Protein AF-A0A7X9J9B2-F1 (afdb_monomer_lite)

Foldseek 3Di:
DQPLVCLVVQPLLVVLLVVLLVQVLVLLLPDPDAAQAKEWEWEADPNDLLQIKIWIFGFHLVVLCVVAPAPDPPPPDHDPDSLCSRVVCVLQPTDTSAMARAQDFQPHHPDGGDGRPVSVVSSNVSCVSVVLDDDVVCCVPPVPVNVVSSVVSVVSVLSSVLVSLLVCQVSSCVNNVDGHQYFYAYPPSDDDPLRVVSSVSNDDPVRCPSVQVVCCVPVVDHSVVNPPDAQPPSPRDGPDDDPPDDD

Structure (mmCIF, N/CA/C/O backbone):
data_AF-A0A7X9J9B2-F1
#
_entry.id   AF-A0A7X9J9B2-F1
#
loop_
_atom_site.group_PDB
_atom_site.id
_atom_site.type_symbol
_atom_site.label_atom_id
_atom_site.label_alt_id
_atom_site.label_comp_id
_atom_site.label_asym_id
_atom_site.label_entity_id
_atom_site.label_seq_id
_atom_site.pdbx_PDB_ins_code
_atom_site.Cartn_x
_atom_site.Cartn_y
_atom_site.Cartn_z
_atom_site.occupancy
_atom_site.B_iso_or_equiv
_atom_site.auth_seq_id
_atom_site.auth_comp_id
_atom_site.auth_asym_id
_atom_site.auth_atom_id
_atom_site.pdbx_PDB_model_num
ATOM 1 N N . MET A 1 1 ? 3.642 -14.069 21.733 1.00 36.69 1 MET A N 1
ATOM 2 C CA . MET A 1 1 ? 2.620 -14.459 20.733 1.00 36.69 1 MET A CA 1
ATOM 3 C C . MET A 1 1 ? 3.001 -13.749 19.454 1.00 36.69 1 MET A C 1
ATOM 5 O O . MET A 1 1 ? 3.224 -12.556 19.551 1.00 36.69 1 MET A O 1
ATOM 9 N N . ASN A 1 2 ? 3.138 -14.448 18.324 1.00 35.53 2 ASN A N 1
ATOM 10 C CA . ASN A 1 2 ? 3.495 -13.811 17.050 1.00 35.53 2 ASN A CA 1
ATOM 11 C C . ASN A 1 2 ? 2.341 -12.901 16.585 1.00 35.53 2 ASN A C 1
ATOM 13 O O . ASN A 1 2 ? 1.291 -13.447 16.225 1.00 35.53 2 ASN A O 1
ATOM 17 N N . PRO A 1 3 ? 2.495 -11.563 16.597 1.00 48.75 3 PRO A N 1
ATOM 18 C CA . PRO A 1 3 ? 1.392 -10.625 16.366 1.00 48.75 3 PRO A CA 1
ATOM 19 C C . PRO A 1 3 ? 0.827 -10.703 14.935 1.00 48.75 3 PRO A C 1
ATOM 21 O O . PRO A 1 3 ? -0.372 -10.528 14.730 1.00 48.75 3 PRO A O 1
ATOM 24 N N . VAL A 1 4 ? 1.649 -11.093 13.957 1.00 47.75 4 VAL A N 1
ATOM 25 C CA . VAL A 1 4 ? 1.266 -11.161 12.533 1.00 47.75 4 VAL A CA 1
ATOM 26 C C . VAL A 1 4 ? 0.239 -12.265 12.241 1.00 47.75 4 VAL A C 1
ATOM 28 O O . VAL A 1 4 ? -0.605 -12.128 11.356 1.00 47.75 4 VAL A O 1
ATOM 31 N N . THR A 1 5 ? 0.265 -13.367 12.997 1.00 51.38 5 THR A N 1
ATOM 32 C CA . THR A 1 5 ? -0.632 -14.517 12.762 1.00 51.38 5 THR A CA 1
ATOM 33 C C . THR A 1 5 ? -2.082 -14.261 13.178 1.00 51.38 5 THR A C 1
ATOM 35 O O . THR A 1 5 ? -2.954 -15.039 12.796 1.00 51.38 5 THR A O 1
ATOM 38 N N . ASP A 1 6 ? -2.356 -13.190 13.930 1.00 75.00 6 ASP A N 1
ATOM 39 C CA . ASP A 1 6 ? -3.703 -12.880 14.426 1.00 75.00 6 ASP A CA 1
ATOM 40 C C . ASP A 1 6 ? -4.398 -11.756 13.641 1.00 75.00 6 ASP A C 1
ATOM 42 O O . ASP A 1 6 ? -5.621 -11.721 13.558 1.00 75.00 6 ASP A O 1
ATOM 46 N N . LEU A 1 7 ? -3.655 -10.873 12.961 1.00 84.06 7 LEU A N 1
ATOM 47 C CA . LEU A 1 7 ? -4.259 -9.733 12.260 1.00 84.06 7 LEU A CA 1
ATOM 48 C C . LEU A 1 7 ? -5.303 -10.170 11.214 1.00 84.06 7 LEU A C 1
ATOM 50 O O . LEU A 1 7 ? -6.388 -9.591 11.129 1.00 84.06 7 LEU A O 1
ATOM 54 N N . PHE A 1 8 ? -5.008 -11.230 10.455 1.00 87.69 8 PHE A N 1
ATOM 55 C CA . PHE A 1 8 ? -5.903 -11.793 9.436 1.00 87.69 8 PHE A CA 1
ATOM 56 C C . PHE A 1 8 ? -6.917 -12.813 9.980 1.00 87.69 8 PHE A C 1
ATOM 58 O O . PHE A 1 8 ? -7.696 -13.356 9.199 1.00 87.69 8 PHE A O 1
ATOM 65 N N . SER A 1 9 ? -6.958 -13.059 11.295 1.00 90.81 9 SER A N 1
ATOM 66 C CA . SER A 1 9 ? -8.063 -13.790 11.933 1.00 90.81 9 SER A CA 1
ATOM 67 C C . SER A 1 9 ? -9.310 -12.901 12.084 1.00 90.81 9 SER A C 1
ATOM 69 O O . SER A 1 9 ? -10.440 -13.394 12.144 1.00 90.81 9 SER A O 1
ATOM 71 N N . ILE A 1 10 ? -9.113 -11.576 12.083 1.00 94.19 10 ILE A N 1
ATOM 72 C CA . ILE A 1 10 ? -10.153 -10.566 12.271 1.00 94.19 10 ILE A CA 1
ATOM 73 C C . ILE A 1 10 ? -10.902 -10.337 10.944 1.00 94.19 10 ILE A C 1
ATOM 75 O O . ILE A 1 10 ? -10.305 -9.881 9.963 1.00 94.19 10 ILE A O 1
ATOM 79 N N . PRO A 1 11 ? -12.234 -10.555 10.886 1.00 97.06 11 PRO A N 1
ATOM 80 C CA . PRO A 1 11 ? -13.005 -10.387 9.650 1.00 97.06 11 PRO A CA 1
ATOM 81 C C . PRO A 1 11 ? -12.908 -8.987 9.030 1.00 97.06 11 PRO A C 1
ATOM 83 O O . PRO A 1 11 ? -12.893 -8.857 7.808 1.00 97.06 11 PRO A O 1
ATOM 86 N N . ALA A 1 12 ? -12.815 -7.941 9.860 1.00 97.19 12 ALA A N 1
ATOM 87 C CA . ALA A 1 12 ? -12.676 -6.563 9.390 1.00 97.19 12 ALA A CA 1
ATOM 88 C C . ALA A 1 12 ? -11.345 -6.324 8.653 1.00 97.19 12 ALA A C 1
ATOM 90 O O . ALA A 1 12 ? -11.332 -5.607 7.655 1.00 97.19 12 ALA A O 1
ATOM 91 N N . THR A 1 13 ? -10.257 -6.973 9.085 1.00 97.06 13 THR A N 1
ATOM 92 C CA . THR A 1 13 ? -8.962 -6.940 8.387 1.00 97.06 13 THR A CA 1
ATOM 93 C C . THR A 1 13 ? -9.084 -7.551 6.998 1.00 97.06 13 THR A C 1
ATOM 95 O O . THR A 1 13 ? -8.674 -6.937 6.017 1.00 97.06 13 THR A O 1
ATOM 98 N N . ILE A 1 14 ? -9.686 -8.741 6.890 1.00 97.06 14 ILE A N 1
ATOM 99 C CA . ILE A 1 14 ? -9.870 -9.427 5.602 1.00 97.06 14 ILE A CA 1
ATOM 100 C C . ILE A 1 14 ? -10.705 -8.562 4.649 1.00 97.06 14 ILE A C 1
ATOM 102 O O . ILE A 1 14 ? -10.383 -8.442 3.466 1.00 97.06 14 ILE A O 1
ATOM 106 N N . GLU A 1 15 ? -11.779 -7.958 5.157 1.00 98.19 15 GLU A N 1
ATOM 107 C CA . GLU A 1 15 ? -12.676 -7.115 4.370 1.00 98.19 15 GLU A CA 1
ATOM 108 C C . GLU A 1 15 ? -11.962 -5.871 3.823 1.00 98.19 15 GLU A C 1
ATOM 110 O O . GLU A 1 15 ? -12.051 -5.597 2.623 1.00 98.19 15 GLU A O 1
ATOM 115 N N . LEU A 1 16 ? -11.204 -5.164 4.668 1.00 98.19 16 LEU A N 1
ATOM 116 C CA . LEU A 1 16 ? -10.422 -4.000 4.256 1.00 98.19 16 LEU A CA 1
ATOM 117 C C . LEU A 1 16 ? -9.299 -4.388 3.279 1.00 98.19 16 LEU A C 1
ATOM 119 O O . LEU A 1 16 ? -9.188 -3.771 2.221 1.00 98.19 16 LEU A O 1
ATOM 123 N N . ALA A 1 17 ? -8.547 -5.460 3.553 1.00 97.88 17 ALA A N 1
ATOM 124 C CA . ALA A 1 17 ? -7.490 -5.958 2.665 1.00 97.88 17 ALA A CA 1
ATOM 125 C C . ALA A 1 17 ? -8.022 -6.300 1.266 1.00 97.88 17 ALA A C 1
ATOM 127 O O . ALA A 1 17 ? -7.404 -5.985 0.251 1.00 97.88 17 ALA A O 1
ATOM 128 N N . ASN A 1 18 ? -9.180 -6.964 1.199 1.00 98.19 18 ASN A N 1
ATOM 129 C CA . ASN A 1 18 ? -9.808 -7.327 -0.068 1.00 98.19 18 ASN A CA 1
ATOM 130 C C . ASN A 1 18 ? -10.305 -6.105 -0.833 1.00 98.19 18 ASN A C 1
ATOM 132 O O . ASN A 1 18 ? -10.223 -6.089 -2.060 1.00 98.19 18 ASN A O 1
ATOM 136 N N . TYR A 1 19 ? -10.799 -5.093 -0.121 1.00 98.00 19 TYR A N 1
ATOM 137 C CA . TYR A 1 19 ? -11.197 -3.837 -0.735 1.00 98.00 19 TYR A CA 1
ATOM 138 C C . TYR A 1 19 ? -10.001 -3.091 -1.335 1.00 98.00 19 TYR A C 1
ATOM 140 O O . TYR A 1 19 ? -10.043 -2.751 -2.517 1.00 98.00 19 TYR A O 1
ATOM 148 N N . MET A 1 20 ? -8.922 -2.923 -0.561 1.00 97.44 20 MET A N 1
ATOM 149 C CA . MET A 1 20 ? -7.667 -2.317 -1.025 1.00 97.44 20 MET A CA 1
ATOM 150 C C . MET A 1 20 ? -7.122 -3.057 -2.250 1.00 97.44 20 MET A C 1
ATOM 152 O O . MET A 1 20 ? -6.872 -2.446 -3.285 1.00 97.44 20 MET A O 1
ATOM 156 N N . PHE A 1 21 ? -7.010 -4.387 -2.162 1.00 98.19 21 PHE A N 1
ATOM 157 C CA . PHE A 1 21 ? -6.534 -5.220 -3.263 1.00 98.19 21 PHE A CA 1
ATOM 158 C C . PHE A 1 21 ? -7.369 -5.033 -4.533 1.00 98.19 21 PHE A C 1
ATOM 160 O O . PHE A 1 21 ? -6.803 -4.820 -5.599 1.00 98.19 21 PHE A O 1
ATOM 167 N N . ALA A 1 22 ? -8.701 -5.091 -4.434 1.00 97.25 22 ALA A N 1
ATOM 168 C CA . ALA A 1 22 ? -9.572 -4.966 -5.600 1.00 97.25 22 ALA A CA 1
ATOM 169 C C . ALA A 1 22 ? -9.441 -3.591 -6.274 1.00 97.25 22 ALA A C 1
ATOM 171 O O . ALA A 1 22 ? -9.329 -3.521 -7.497 1.00 97.25 22 ALA A O 1
ATOM 172 N N . ALA A 1 23 ? -9.414 -2.516 -5.483 1.00 95.06 23 ALA A N 1
ATOM 173 C CA . ALA A 1 23 ? -9.259 -1.157 -5.992 1.00 95.06 23 ALA A CA 1
ATOM 174 C C . ALA A 1 23 ? -7.895 -0.949 -6.671 1.00 95.06 23 ALA A C 1
ATOM 176 O O . ALA A 1 23 ? -7.821 -0.409 -7.773 1.00 95.06 23 ALA A O 1
ATOM 177 N N . PHE A 1 24 ? -6.815 -1.433 -6.057 1.00 96.25 24 PHE A N 1
ATOM 178 C CA . PHE A 1 24 ? -5.466 -1.322 -6.611 1.00 96.25 24 PHE A CA 1
ATOM 179 C C . PHE A 1 24 ? -5.245 -2.198 -7.841 1.00 96.25 24 PHE A C 1
ATOM 181 O O . PHE A 1 24 ? -4.682 -1.724 -8.824 1.00 96.25 24 PHE A O 1
ATOM 188 N N . ALA A 1 25 ? -5.741 -3.436 -7.840 1.00 96.88 25 ALA A N 1
ATOM 189 C CA . ALA A 1 25 ? -5.707 -4.297 -9.018 1.00 96.88 25 ALA A CA 1
ATOM 190 C C . ALA A 1 25 ? -6.467 -3.657 -10.189 1.00 96.88 25 ALA A C 1
ATOM 192 O O . ALA A 1 25 ? -5.961 -3.606 -11.310 1.00 96.88 25 ALA A O 1
ATOM 193 N N . GLN A 1 26 ? -7.649 -3.088 -9.923 1.00 95.00 26 GLN A N 1
ATOM 194 C CA . GLN A 1 26 ? -8.396 -2.340 -10.928 1.00 95.00 26 GLN A CA 1
ATOM 195 C C . GLN A 1 26 ? -7.587 -1.148 -11.450 1.00 95.00 26 GLN A C 1
ATOM 197 O O . GLN A 1 26 ? -7.518 -0.961 -12.662 1.00 95.00 26 GLN A O 1
ATOM 202 N N . ALA A 1 27 ? -6.959 -0.362 -10.576 1.00 93.19 27 ALA A N 1
ATOM 203 C CA . ALA A 1 27 ? -6.145 0.779 -10.985 1.00 93.19 27 ALA A CA 1
ATOM 204 C C . ALA A 1 27 ? -4.960 0.361 -11.875 1.00 93.19 27 ALA A C 1
ATOM 206 O O . ALA A 1 27 ? -4.722 0.990 -12.905 1.00 93.19 27 ALA A O 1
ATOM 207 N N . ILE A 1 28 ? -4.278 -0.740 -11.536 1.00 94.81 28 ILE A N 1
ATOM 208 C CA . ILE A 1 28 ? -3.179 -1.307 -12.334 1.00 94.81 28 ILE A CA 1
ATOM 209 C C . ILE A 1 28 ? -3.656 -1.683 -13.740 1.00 94.81 28 ILE A C 1
ATOM 211 O O . ILE A 1 28 ? -3.006 -1.310 -14.714 1.00 94.81 28 ILE A O 1
ATOM 215 N N . HIS A 1 29 ? -4.816 -2.332 -13.873 1.00 94.75 29 HIS A N 1
ATOM 216 C CA . HIS A 1 29 ? -5.352 -2.715 -15.184 1.00 94.75 29 HIS A CA 1
ATOM 217 C C . HIS A 1 29 ? -5.650 -1.532 -16.119 1.00 94.75 29 HIS A C 1
ATOM 219 O O . HIS A 1 29 ? -5.708 -1.711 -17.335 1.00 94.75 29 HIS A O 1
ATOM 225 N N . HIS A 1 30 ? -5.820 -0.323 -15.579 1.00 91.19 30 HIS A N 1
ATOM 226 C CA . HIS A 1 30 ? -6.059 0.888 -16.368 1.00 91.19 30 HIS A CA 1
ATOM 227 C C . HIS A 1 30 ? -4.775 1.649 -16.728 1.00 91.19 30 HIS A C 1
ATOM 229 O O . HIS A 1 30 ? -4.868 2.724 -17.317 1.00 91.19 30 HIS A O 1
ATOM 235 N N . LEU A 1 31 ? -3.587 1.128 -16.401 1.00 89.69 31 LEU A N 1
ATOM 236 C CA . LEU A 1 31 ? -2.310 1.769 -16.718 1.00 89.69 31 LEU A CA 1
ATOM 237 C C . LEU A 1 31 ? -1.780 1.401 -18.114 1.00 89.69 31 LEU A C 1
ATOM 239 O O . LEU A 1 31 ? -1.530 0.222 -18.383 1.00 89.69 31 LEU A O 1
ATOM 243 N N . PRO A 1 32 ? -1.512 2.413 -18.963 1.00 83.56 32 PRO A N 1
ATOM 244 C CA . PRO A 1 32 ? -0.582 2.296 -20.087 1.00 83.56 32 PRO A CA 1
ATOM 245 C C . PRO A 1 32 ? 0.591 3.305 -20.001 1.00 83.56 32 PRO A C 1
ATOM 247 O O . PRO A 1 32 ? 0.344 4.475 -19.692 1.00 83.56 32 PRO A O 1
ATOM 250 N N . PRO A 1 33 ? 1.837 2.967 -20.414 1.00 88.19 33 PRO A N 1
ATOM 251 C CA . PRO A 1 33 ? 2.491 1.649 -20.529 1.00 88.19 33 PRO A CA 1
ATOM 252 C C . PRO A 1 33 ? 2.945 1.113 -19.148 1.00 88.19 33 PRO A C 1
ATOM 254 O O . PRO A 1 33 ? 2.464 1.589 -18.126 1.00 88.19 33 PRO A O 1
ATOM 257 N N . ALA A 1 34 ? 3.851 0.126 -19.097 1.00 89.00 34 ALA A N 1
ATOM 258 C CA . ALA A 1 34 ? 4.421 -0.353 -17.834 1.00 89.00 34 ALA A CA 1
ATOM 259 C C . ALA A 1 34 ? 5.262 0.740 -17.134 1.00 89.00 34 ALA A C 1
ATOM 261 O O . ALA A 1 34 ? 6.139 1.323 -17.782 1.00 89.00 34 ALA A O 1
ATOM 262 N N . PRO A 1 35 ? 5.019 1.028 -15.841 1.00 91.50 35 PRO A N 1
ATOM 263 C CA . PRO A 1 35 ? 5.929 1.830 -15.028 1.00 91.50 35 PRO A CA 1
ATOM 264 C C . PRO A 1 35 ? 7.200 1.035 -14.681 1.00 91.50 35 PRO A C 1
ATOM 266 O O . PRO A 1 35 ? 7.229 -0.182 -14.843 1.00 91.50 35 PRO A O 1
ATOM 269 N N . TYR A 1 36 ? 8.243 1.700 -14.175 1.00 90.12 36 TYR A N 1
ATOM 270 C CA . TYR A 1 36 ? 9.429 1.000 -13.642 1.00 90.12 36 TYR A CA 1
ATOM 271 C C . TYR A 1 36 ? 9.264 0.602 -12.170 1.00 90.12 36 TYR A C 1
ATOM 273 O O . TYR A 1 36 ? 9.976 -0.275 -11.689 1.00 90.12 36 TYR A O 1
ATOM 281 N N . ALA A 1 37 ? 8.340 1.245 -11.453 1.00 91.81 37 ALA A N 1
ATOM 282 C CA . ALA A 1 37 ? 8.015 0.946 -10.065 1.00 91.81 37 ALA A CA 1
ATOM 283 C C . ALA A 1 37 ? 6.578 1.366 -9.739 1.00 91.81 37 ALA A C 1
ATOM 285 O O . ALA A 1 37 ? 6.057 2.352 -10.274 1.00 91.81 37 ALA A O 1
ATOM 286 N N . LEU A 1 38 ? 5.966 0.636 -8.815 1.00 93.88 38 LEU A N 1
ATOM 287 C CA . LEU A 1 38 ? 4.781 1.067 -8.083 1.00 93.88 38 LEU A CA 1
ATOM 288 C C . LEU A 1 38 ? 5.200 1.535 -6.688 1.00 93.88 38 LEU A C 1
ATOM 290 O O . LEU A 1 38 ? 6.264 1.159 -6.198 1.00 93.88 38 LEU A O 1
ATOM 294 N N . ALA A 1 39 ? 4.368 2.342 -6.041 1.00 91.94 39 ALA A N 1
ATOM 295 C CA . ALA A 1 39 ? 4.631 2.774 -4.676 1.00 91.94 39 ALA A CA 1
ATOM 296 C C . ALA A 1 39 ? 3.356 2.939 -3.859 1.00 91.94 39 ALA A C 1
ATOM 298 O O . ALA A 1 39 ? 2.347 3.426 -4.370 1.00 91.94 39 ALA A O 1
ATOM 299 N N . PHE A 1 40 ? 3.425 2.548 -2.593 1.00 93.19 40 PHE A N 1
ATOM 300 C CA . PHE A 1 40 ? 2.441 2.869 -1.575 1.00 93.19 40 PHE A CA 1
ATOM 301 C C . PHE A 1 40 ? 2.923 4.062 -0.756 1.00 93.19 40 PHE A C 1
ATOM 303 O O . PHE A 1 40 ? 4.031 4.042 -0.237 1.00 93.19 40 PHE A O 1
ATOM 310 N N . ASP A 1 41 ? 2.077 5.072 -0.616 1.00 90.06 41 ASP A N 1
ATOM 311 C CA . ASP A 1 41 ? 2.213 6.111 0.409 1.00 90.06 41 ASP A CA 1
ATOM 312 C C . ASP A 1 41 ? 1.208 5.824 1.499 1.00 90.06 41 ASP A C 1
ATOM 314 O O . ASP A 1 41 ? -0.002 5.759 1.243 1.00 90.06 41 ASP A O 1
ATOM 318 N N . ILE A 1 42 ? 1.742 5.599 2.686 1.00 91.06 42 ILE A N 1
ATOM 319 C CA . ILE A 1 42 ? 0.993 5.355 3.896 1.00 91.06 42 ILE A CA 1
ATOM 320 C C . ILE A 1 42 ? 1.012 6.653 4.685 1.00 91.06 42 ILE A C 1
ATOM 322 O O . ILE A 1 42 ? 2.036 7.094 5.206 1.00 91.06 42 ILE A O 1
ATOM 326 N N . SER A 1 43 ? -0.160 7.263 4.781 1.00 89.94 43 SER A N 1
ATOM 327 C CA . SER A 1 43 ? -0.357 8.494 5.522 1.00 89.94 43 SER A CA 1
ATOM 328 C C . SER A 1 43 ? -1.533 8.337 6.472 1.00 89.94 43 SER A C 1
ATOM 330 O O . SER A 1 43 ? -2.124 7.268 6.633 1.00 89.94 43 SER A O 1
ATOM 332 N N . ASN A 1 44 ? -1.897 9.426 7.119 1.00 89.75 44 ASN A N 1
ATOM 333 C CA . ASN A 1 44 ? -3.110 9.515 7.902 1.00 89.75 44 ASN A CA 1
ATOM 334 C C . ASN A 1 44 ? -3.827 10.817 7.540 1.00 89.75 44 ASN A C 1
ATOM 336 O O . ASN A 1 44 ? -3.269 11.710 6.904 1.00 89.75 44 ASN A O 1
ATOM 340 N N . GLU A 1 45 ? -5.114 10.856 7.829 1.00 88.50 45 GLU A N 1
ATOM 341 C CA . GLU A 1 45 ? -5.980 11.971 7.480 1.00 88.50 45 GLU A CA 1
ATOM 342 C C . GLU A 1 45 ? -6.076 12.942 8.654 1.00 88.50 45 GLU A C 1
ATOM 344 O O . GLU A 1 45 ? -6.397 12.512 9.754 1.00 88.50 45 GLU A O 1
ATOM 349 N N . GLU A 1 46 ? -5.835 14.237 8.424 1.00 86.44 46 GLU A N 1
ATOM 350 C CA . GLU A 1 46 ? -5.890 15.279 9.472 1.00 86.44 46 GLU A CA 1
ATOM 351 C C . GLU A 1 46 ? -4.966 15.002 10.677 1.00 86.44 46 GLU A C 1
ATOM 353 O O . GLU A 1 46 ? -5.322 15.324 11.812 1.00 86.44 46 GLU A O 1
ATOM 358 N N . ASP A 1 47 ? -3.802 14.380 10.454 1.00 85.38 47 ASP A N 1
ATOM 359 C CA . ASP A 1 47 ? -2.888 13.952 11.526 1.00 85.38 47 ASP A CA 1
ATOM 360 C C . ASP A 1 47 ? -3.552 12.993 12.547 1.00 85.38 47 ASP A C 1
ATOM 362 O O . ASP A 1 47 ? -3.145 12.892 13.712 1.00 85.38 47 ASP A O 1
ATOM 366 N N . ASP A 1 48 ? -4.615 12.291 12.125 1.00 90.62 48 ASP A N 1
ATOM 367 C CA . ASP A 1 48 ? -5.393 11.350 12.930 1.00 90.62 48 ASP A CA 1
ATOM 368 C C . ASP A 1 48 ? -5.018 9.903 12.595 1.00 90.62 48 ASP A C 1
ATOM 370 O O . ASP A 1 48 ? -5.475 9.317 11.610 1.00 90.62 48 ASP A O 1
ATOM 374 N N . LEU A 1 49 ? -4.230 9.281 13.470 1.00 91.06 49 LEU A N 1
ATOM 375 C CA . LEU A 1 49 ? -3.754 7.907 13.305 1.00 91.06 49 LEU A CA 1
ATOM 376 C C . LEU A 1 49 ? -4.869 6.854 13.378 1.00 91.06 49 LEU A C 1
ATOM 378 O O . LEU A 1 49 ? -4.670 5.734 12.918 1.00 91.06 49 LEU A O 1
ATOM 382 N N . ARG A 1 50 ? -6.085 7.205 13.827 1.00 93.62 50 ARG A N 1
ATOM 383 C CA . ARG A 1 50 ? -7.285 6.350 13.686 1.00 93.62 50 ARG A CA 1
ATOM 384 C C . ARG A 1 50 ? -7.802 6.305 12.247 1.00 93.62 50 ARG A C 1
ATOM 386 O O . ARG A 1 50 ? -8.697 5.516 11.924 1.00 93.62 50 ARG A O 1
ATOM 393 N N . ARG A 1 51 ? -7.286 7.176 11.382 1.00 94.38 51 ARG A N 1
ATOM 394 C CA . ARG A 1 51 ? -7.693 7.352 9.990 1.00 94.38 51 ARG A CA 1
ATOM 395 C C . ARG A 1 51 ? -6.509 7.148 9.039 1.00 94.38 51 ARG A C 1
ATOM 397 O O . ARG A 1 51 ? -6.227 8.035 8.234 1.00 94.38 51 ARG A O 1
ATOM 404 N N . PRO A 1 52 ? -5.840 5.979 9.060 1.00 94.25 52 PRO A N 1
ATOM 405 C CA . PRO A 1 52 ? -4.787 5.714 8.092 1.00 94.25 52 PRO A CA 1
ATOM 406 C C . PRO A 1 52 ? -5.328 5.727 6.655 1.00 94.25 52 PRO A C 1
ATOM 408 O O . PRO A 1 52 ? -6.480 5.376 6.387 1.00 94.25 52 PRO A O 1
ATOM 411 N N . VAL A 1 53 ? -4.507 6.159 5.715 1.00 93.00 53 VAL A N 1
ATOM 412 C CA . VAL A 1 53 ? -4.812 6.256 4.288 1.00 93.00 53 VAL A CA 1
ATOM 413 C C . VAL A 1 53 ? -3.674 5.582 3.545 1.00 93.00 53 VAL A C 1
ATOM 415 O O . VAL A 1 53 ? -2.517 5.704 3.934 1.00 93.00 53 VAL A O 1
ATOM 418 N N . VAL A 1 54 ? -4.002 4.870 2.469 1.00 93.31 54 VAL A N 1
ATOM 419 C CA . VAL A 1 54 ? -2.984 4.376 1.542 1.00 93.31 54 VAL A CA 1
ATOM 420 C C . VAL A 1 54 ? -3.286 4.850 0.131 1.00 93.31 54 VAL A C 1
ATOM 422 O O . VAL A 1 54 ? -4.422 4.752 -0.349 1.00 93.31 54 VAL A O 1
ATOM 425 N N . ARG A 1 55 ? -2.259 5.359 -0.540 1.00 91.94 55 ARG A N 1
ATOM 426 C CA . ARG A 1 55 ? -2.298 5.753 -1.947 1.00 91.94 55 ARG A CA 1
ATOM 427 C C . ARG A 1 55 ? -1.386 4.835 -2.741 1.00 91.94 55 ARG A C 1
ATOM 429 O O . ARG A 1 55 ? -0.261 4.584 -2.330 1.00 91.94 55 ARG A O 1
ATOM 436 N N . LEU A 1 56 ? -1.863 4.354 -3.885 1.00 92.44 56 LEU A N 1
ATOM 437 C CA . LEU A 1 56 ? -1.037 3.649 -4.859 1.00 92.44 56 LEU A CA 1
ATOM 438 C C . LEU A 1 56 ? -0.619 4.614 -5.969 1.00 92.44 56 LEU A C 1
ATOM 440 O O . LEU A 1 56 ? -1.452 5.313 -6.553 1.00 92.44 56 LEU A O 1
ATOM 444 N N . PHE A 1 57 ? 0.659 4.567 -6.316 1.00 89.81 57 PHE A N 1
ATOM 445 C CA . PHE A 1 57 ? 1.291 5.357 -7.359 1.00 89.81 57 PHE A CA 1
ATOM 446 C C . PHE A 1 57 ? 1.978 4.480 -8.405 1.00 89.81 57 PHE A C 1
ATOM 448 O O . PHE A 1 57 ? 2.392 3.356 -8.114 1.00 89.81 57 PHE A O 1
ATOM 455 N N . ALA A 1 58 ? 2.142 5.021 -9.614 1.00 90.19 58 ALA A N 1
ATOM 456 C CA . ALA A 1 58 ? 3.026 4.467 -10.640 1.00 90.19 58 ALA A CA 1
ATOM 457 C C . ALA A 1 58 ? 4.076 5.490 -11.063 1.00 90.19 58 ALA A C 1
ATOM 459 O O . ALA A 1 58 ? 3.758 6.659 -11.299 1.00 90.19 58 ALA A O 1
ATOM 460 N N . ASN A 1 59 ? 5.301 5.003 -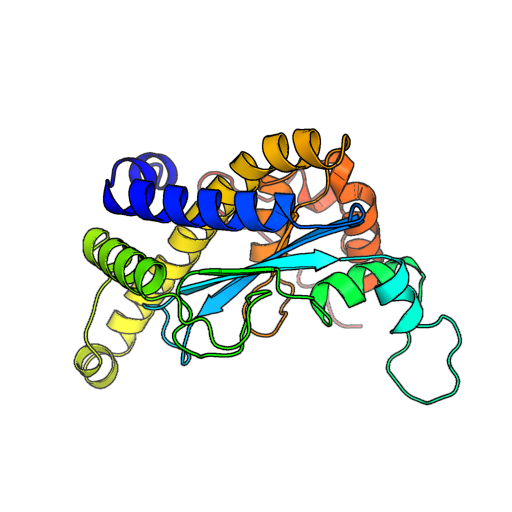11.240 1.00 87.62 59 ASN A N 1
ATOM 461 C CA . ASN A 1 59 ? 6.458 5.812 -11.581 1.00 87.62 59 ASN A CA 1
ATOM 462 C C . ASN A 1 59 ? 6.984 5.472 -12.980 1.00 87.62 59 ASN A C 1
ATOM 464 O O . ASN A 1 59 ? 7.168 4.306 -13.331 1.00 87.62 59 ASN A O 1
ATOM 468 N N . TYR A 1 60 ? 7.233 6.503 -13.787 1.00 86.06 60 TYR A N 1
ATOM 469 C CA . TYR A 1 60 ? 7.640 6.372 -15.188 1.00 86.06 60 TYR A CA 1
ATOM 470 C C . TYR A 1 60 ? 8.966 7.087 -15.433 1.00 86.06 60 TYR A C 1
ATOM 472 O O . TYR A 1 60 ? 9.111 8.254 -15.070 1.00 86.06 60 TYR A O 1
ATOM 480 N N . GLU A 1 61 ? 9.913 6.421 -16.098 1.00 82.31 61 GLU A N 1
ATOM 481 C CA . GLU A 1 61 ? 11.242 6.992 -16.367 1.00 82.31 61 GLU A CA 1
ATOM 482 C C . GLU A 1 61 ? 11.146 8.279 -17.189 1.00 82.31 61 GLU A C 1
ATOM 484 O O . GLU A 1 61 ? 11.829 9.260 -16.914 1.00 82.31 61 GLU A O 1
ATOM 489 N N . THR A 1 62 ? 10.240 8.312 -18.171 1.00 79.44 62 THR A N 1
ATOM 490 C CA . THR A 1 62 ? 10.009 9.490 -19.019 1.00 79.44 62 THR A CA 1
ATOM 491 C C . THR A 1 62 ? 9.594 10.712 -18.209 1.00 79.44 62 THR A C 1
ATOM 493 O O . THR A 1 62 ? 10.008 11.830 -18.517 1.00 79.44 62 THR A O 1
ATOM 496 N N . TYR A 1 63 ? 8.803 10.505 -17.158 1.00 77.25 63 TYR A N 1
ATOM 497 C CA . TYR A 1 63 ? 8.399 11.568 -16.254 1.00 77.25 63 TYR A CA 1
ATOM 498 C C . TYR A 1 63 ? 9.563 11.984 -15.348 1.00 77.25 63 TYR A C 1
ATOM 500 O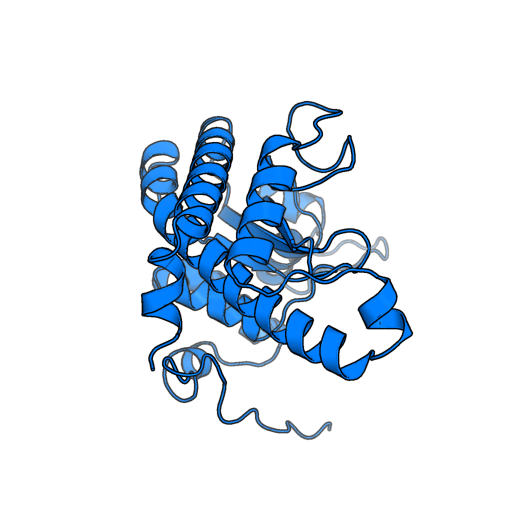 O . TYR A 1 63 ? 9.878 13.175 -15.296 1.00 77.25 63 TYR A O 1
ATOM 508 N N . ALA A 1 64 ? 10.265 11.020 -14.745 1.00 75.38 64 ALA A N 1
ATOM 509 C CA . ALA A 1 64 ? 11.422 11.269 -13.883 1.00 75.38 64 ALA A CA 1
ATOM 510 C C . ALA A 1 64 ? 12.515 12.093 -14.589 1.00 75.38 64 ALA A C 1
ATOM 512 O O . ALA A 1 64 ? 12.939 13.135 -14.089 1.00 75.38 64 ALA A O 1
ATOM 513 N N . ILE A 1 65 ? 12.889 1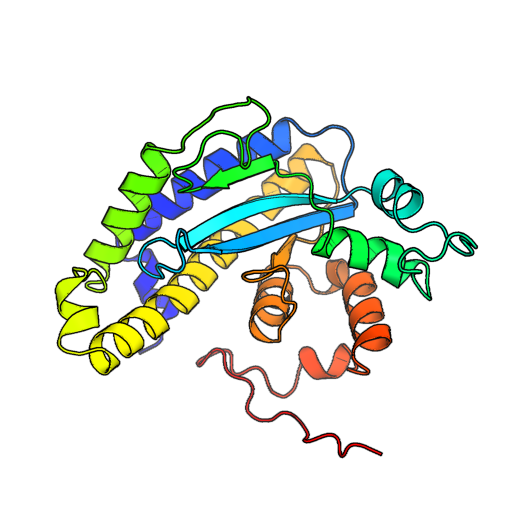1.697 -15.809 1.00 72.31 65 ILE A N 1
ATOM 514 C CA . ILE A 1 65 ? 13.892 12.389 -16.635 1.00 72.31 65 ILE A CA 1
ATOM 515 C C . ILE A 1 65 ? 13.429 13.804 -17.010 1.00 72.31 65 ILE A C 1
ATOM 517 O O . ILE A 1 65 ? 14.236 14.731 -17.060 1.00 72.31 65 ILE A O 1
ATOM 521 N N . SER A 1 66 ? 12.129 14.001 -17.266 1.00 73.75 66 SER A N 1
ATOM 522 C CA . SER A 1 66 ? 11.591 15.326 -17.606 1.00 73.75 66 SER A CA 1
ATOM 523 C C . SER A 1 66 ? 11.590 16.302 -16.425 1.00 73.75 66 SER A C 1
ATOM 525 O O . SER A 1 66 ? 11.698 17.513 -16.628 1.00 73.75 66 SER A O 1
ATOM 527 N N . LYS A 1 67 ? 11.457 15.785 -15.198 1.00 67.44 67 LYS A N 1
ATOM 528 C CA . LYS A 1 67 ? 11.393 16.575 -13.963 1.00 67.44 67 LYS A CA 1
ATOM 529 C C . LYS A 1 67 ? 12.770 16.883 -13.397 1.00 67.44 67 LYS A C 1
ATOM 531 O O . LYS A 1 67 ? 12.975 17.994 -12.911 1.00 67.44 67 LYS A O 1
ATOM 536 N N . TYR A 1 68 ? 13.703 15.947 -13.531 1.00 67.06 68 TYR A N 1
ATOM 537 C CA . TYR A 1 68 ? 15.065 16.064 -13.020 1.00 67.06 68 TYR A CA 1
ATOM 538 C C . TYR A 1 68 ? 16.096 15.868 -14.137 1.00 67.06 68 TYR A C 1
ATOM 540 O O . TYR A 1 68 ? 16.824 14.874 -14.144 1.00 67.06 68 TYR A O 1
ATOM 548 N N . PRO A 1 69 ? 16.170 16.800 -15.108 1.00 62.03 69 PRO A N 1
ATOM 549 C CA . PRO A 1 69 ? 17.150 16.698 -16.172 1.00 62.03 69 PRO A CA 1
ATOM 550 C C . PRO A 1 69 ? 18.568 16.796 -15.609 1.00 62.03 69 PRO A C 1
ATOM 552 O O . PRO A 1 69 ? 18.925 17.759 -14.921 1.00 62.03 69 PRO A O 1
ATOM 555 N N . GLU A 1 70 ? 19.403 15.818 -15.959 1.00 57.66 70 GLU A N 1
ATOM 556 C CA . GLU A 1 70 ? 20.838 15.880 -15.705 1.00 57.66 70 GLU A CA 1
ATOM 557 C C . GLU A 1 70 ? 21.395 17.183 -16.309 1.00 57.66 70 GLU A C 1
ATOM 559 O O . GLU A 1 70 ? 21.206 17.470 -17.492 1.00 57.66 70 GLU A O 1
ATOM 564 N N . ASN A 1 71 ? 22.113 17.970 -15.502 1.00 54.16 71 ASN A N 1
ATOM 565 C CA . ASN A 1 71 ? 22.776 19.226 -15.894 1.00 54.16 71 ASN A CA 1
ATOM 566 C C . ASN A 1 71 ? 21.901 20.494 -16.052 1.00 54.16 71 ASN A C 1
ATOM 568 O O . ASN A 1 71 ? 22.360 21.463 -16.669 1.00 54.16 71 ASN A O 1
ATOM 572 N N . ASP A 1 72 ? 20.701 20.573 -15.462 1.00 52.16 72 ASP A N 1
ATOM 573 C CA . ASP A 1 72 ? 19.878 21.795 -15.546 1.00 52.16 72 ASP A CA 1
ATOM 574 C C . ASP A 1 72 ? 20.470 23.005 -14.794 1.00 52.16 72 ASP A C 1
ATOM 576 O O . ASP A 1 72 ? 20.541 23.060 -13.567 1.00 52.16 72 ASP A O 1
ATOM 580 N N . ARG A 1 73 ? 20.841 24.056 -15.533 1.00 50.94 73 ARG A N 1
ATOM 581 C CA . ARG A 1 73 ? 21.400 25.310 -14.998 1.00 50.94 73 ARG A CA 1
ATOM 582 C C . ARG A 1 73 ? 20.388 26.228 -14.292 1.00 50.94 73 ARG A C 1
ATOM 584 O O . ARG A 1 73 ? 20.804 27.273 -13.801 1.00 50.94 73 ARG A O 1
ATOM 591 N N . SER A 1 74 ? 19.113 25.845 -14.197 1.00 53.62 74 SER A N 1
ATOM 592 C CA . SER A 1 74 ? 18.009 26.717 -13.761 1.00 53.62 74 SER A CA 1
ATOM 593 C C . SER A 1 74 ? 17.840 26.932 -12.246 1.00 53.62 74 SER A C 1
ATOM 595 O O . SER A 1 74 ? 17.044 27.781 -11.849 1.00 53.62 74 SER A O 1
ATOM 597 N N . GLY A 1 75 ? 18.582 26.221 -11.388 1.00 46.47 75 GLY A N 1
ATOM 598 C CA . GLY A 1 75 ? 18.520 26.403 -9.926 1.00 46.47 75 GLY A CA 1
ATOM 599 C C . GLY A 1 75 ? 17.390 25.644 -9.216 1.00 46.47 75 GLY A C 1
ATOM 600 O O . GLY A 1 75 ? 17.197 25.837 -8.019 1.00 46.47 75 GLY A O 1
ATOM 601 N N . LYS A 1 76 ? 16.666 24.765 -9.919 1.00 55.78 76 LYS A N 1
ATOM 602 C CA . LYS A 1 76 ? 15.837 23.715 -9.302 1.00 55.78 76 LYS A CA 1
ATOM 603 C C . LYS A 1 76 ? 16.724 22.557 -8.820 1.00 55.78 76 LYS A C 1
ATOM 605 O O . LYS A 1 76 ? 17.855 22.429 -9.291 1.00 55.78 76 LYS A O 1
ATOM 610 N N . TRP A 1 77 ? 16.232 21.759 -7.863 1.00 58.44 77 TRP A N 1
ATOM 611 C CA . TRP A 1 77 ? 16.947 20.587 -7.333 1.00 58.44 77 TRP A CA 1
ATOM 612 C C . TRP A 1 77 ? 17.485 19.727 -8.485 1.00 58.44 77 TRP A C 1
ATOM 614 O O . TRP A 1 77 ? 16.761 19.439 -9.441 1.00 58.44 77 TRP A O 1
ATOM 624 N N . ARG A 1 78 ? 18.775 19.384 -8.419 1.00 64.62 78 ARG A N 1
ATOM 625 C CA . ARG A 1 78 ? 19.461 18.558 -9.414 1.00 64.62 78 ARG A CA 1
ATOM 626 C C . ARG A 1 78 ? 19.726 17.201 -8.805 1.00 64.62 78 ARG A C 1
ATOM 628 O O . ARG A 1 78 ? 20.396 17.144 -7.779 1.00 64.62 78 ARG A O 1
ATOM 635 N N . ALA A 1 79 ? 19.310 16.152 -9.498 1.00 65.75 79 ALA A N 1
ATOM 636 C CA . ALA A 1 79 ? 19.850 14.835 -9.236 1.00 65.75 79 ALA A CA 1
ATOM 637 C C . ALA A 1 79 ? 21.352 14.823 -9.575 1.00 65.75 79 ALA A C 1
ATOM 639 O O . ALA A 1 79 ? 21.777 15.334 -10.618 1.00 65.75 79 ALA A O 1
ATOM 640 N N . SER A 1 80 ? 22.157 14.273 -8.676 1.00 69.50 80 SER A N 1
ATOM 641 C CA . SER A 1 80 ? 23.591 14.034 -8.834 1.00 69.50 80 SER A CA 1
ATOM 642 C C . SER A 1 80 ? 23.890 12.807 -9.701 1.00 69.50 80 SER A C 1
ATOM 644 O O . SER A 1 80 ? 24.982 12.713 -10.263 1.00 69.50 80 SER A O 1
ATOM 646 N N . SER A 1 81 ? 22.911 11.913 -9.872 1.00 70.94 81 SER A N 1
ATOM 647 C CA . SER A 1 81 ? 22.993 10.735 -10.734 1.00 70.94 81 SER A CA 1
ATOM 648 C C . SER A 1 81 ? 21.663 10.435 -11.436 1.00 70.94 81 SER A C 1
ATOM 650 O O . SER A 1 81 ? 20.593 10.889 -11.026 1.00 70.94 81 SER A O 1
ATOM 652 N N . HIS A 1 82 ? 21.720 9.624 -12.496 1.00 74.88 82 HIS A N 1
ATOM 653 C CA . HIS A 1 82 ? 20.529 9.085 -13.158 1.00 74.88 82 HIS A CA 1
ATOM 654 C C . HIS A 1 82 ? 19.635 8.297 -12.185 1.00 74.88 82 HIS A C 1
ATOM 656 O O . HIS A 1 82 ? 18.408 8.370 -12.246 1.00 74.88 82 HIS A O 1
ATOM 662 N N . LEU A 1 83 ? 20.259 7.561 -11.257 1.00 76.94 83 LEU A N 1
ATOM 663 C CA . LEU A 1 83 ? 19.564 6.793 -10.229 1.00 76.94 83 LEU A CA 1
ATOM 664 C C . LEU A 1 83 ? 18.835 7.713 -9.250 1.00 76.94 83 LEU A C 1
ATOM 666 O O . LEU A 1 83 ? 17.673 7.460 -8.946 1.00 76.94 83 LEU A O 1
ATOM 670 N N . GLU A 1 84 ? 19.466 8.804 -8.817 1.00 74.06 84 GLU A N 1
ATOM 671 C CA . GLU A 1 84 ? 18.809 9.807 -7.978 1.00 74.06 84 GLU A CA 1
ATOM 672 C C . GLU A 1 84 ? 17.638 10.486 -8.707 1.00 74.06 84 GLU A C 1
ATOM 674 O O . GLU A 1 84 ? 16.604 10.734 -8.093 1.00 74.06 84 GLU A O 1
ATOM 679 N N . ALA A 1 85 ? 17.732 10.715 -10.021 1.00 74.12 85 ALA A N 1
ATOM 680 C CA . ALA A 1 85 ? 16.621 11.267 -10.801 1.00 74.12 85 ALA A CA 1
ATOM 681 C C . ALA A 1 85 ? 15.421 10.305 -10.854 1.00 74.12 85 ALA A C 1
ATOM 683 O O . ALA A 1 85 ? 14.280 10.715 -10.625 1.00 74.12 85 ALA A O 1
ATOM 684 N N . ILE A 1 86 ? 15.674 9.022 -11.136 1.00 79.69 86 ILE A N 1
ATOM 685 C CA . ILE A 1 86 ? 14.642 7.980 -11.206 1.00 79.69 86 ILE A CA 1
ATOM 686 C C . ILE A 1 86 ? 14.017 7.756 -9.829 1.00 79.69 86 ILE A C 1
ATOM 688 O O . ILE A 1 86 ? 12.805 7.883 -9.663 1.00 79.69 86 ILE A O 1
ATOM 692 N N . TRP A 1 87 ? 14.809 7.441 -8.812 1.00 77.56 87 TRP A N 1
ATOM 693 C CA . TRP A 1 87 ? 14.258 7.067 -7.512 1.00 77.56 87 TRP A CA 1
ATOM 694 C C . TRP A 1 87 ? 13.811 8.274 -6.687 1.00 77.56 87 TRP A C 1
ATOM 696 O O . TRP A 1 87 ? 12.825 8.167 -5.967 1.00 77.56 87 TRP A O 1
ATOM 706 N N . GLY A 1 88 ? 14.409 9.452 -6.880 1.00 71.12 88 GLY A N 1
ATOM 707 C CA . GLY A 1 88 ? 13.903 10.708 -6.322 1.00 71.12 88 GLY A CA 1
ATOM 708 C C . GLY A 1 88 ? 12.521 11.068 -6.869 1.00 71.12 88 GLY A C 1
ATOM 709 O O . GLY A 1 88 ? 11.625 11.411 -6.101 1.00 71.12 88 GLY A O 1
ATOM 710 N N . SER A 1 89 ? 12.285 10.904 -8.178 1.00 73.75 89 SER A N 1
ATOM 711 C CA . SER A 1 89 ? 10.941 11.103 -8.742 1.00 73.75 89 SER A CA 1
ATOM 712 C C . SER A 1 89 ? 9.919 10.111 -8.201 1.00 73.75 89 SER A C 1
ATOM 714 O O . SER A 1 89 ? 8.755 10.485 -8.071 1.00 73.75 89 SER A O 1
ATOM 716 N N . ALA A 1 90 ? 10.338 8.881 -7.888 1.00 70.75 90 ALA A N 1
ATOM 717 C CA . ALA A 1 90 ? 9.455 7.878 -7.302 1.00 70.75 90 ALA A CA 1
ATOM 718 C C . ALA A 1 90 ? 8.966 8.248 -5.896 1.00 70.75 90 ALA A C 1
ATOM 720 O O . ALA A 1 90 ? 7.940 7.720 -5.479 1.00 70.75 90 ALA A O 1
ATOM 721 N N . ILE A 1 91 ? 9.694 9.126 -5.200 1.00 69.00 91 ILE A N 1
ATOM 722 C CA . ILE A 1 91 ? 9.413 9.565 -3.828 1.00 69.00 91 ILE A CA 1
ATOM 723 C C . ILE A 1 91 ? 8.625 10.880 -3.825 1.00 69.00 91 ILE A C 1
ATOM 725 O O . ILE A 1 91 ? 7.650 11.018 -3.098 1.00 69.00 91 ILE A O 1
ATOM 729 N N . TRP A 1 92 ? 9.033 11.858 -4.638 1.00 66.69 92 TRP A N 1
ATOM 730 C CA . TRP A 1 92 ? 8.574 13.247 -4.480 1.00 66.69 92 TRP A CA 1
ATOM 731 C C . TRP A 1 92 ? 7.508 13.692 -5.484 1.00 66.69 92 TRP A C 1
ATOM 733 O O . TRP A 1 92 ? 6.832 14.694 -5.266 1.00 66.69 92 TRP A O 1
ATOM 743 N N . GLU A 1 93 ? 7.350 12.983 -6.601 1.00 67.19 93 GLU A N 1
ATOM 744 C CA . GLU A 1 93 ? 6.528 13.433 -7.728 1.00 67.19 93 GLU A CA 1
ATOM 745 C C . GLU A 1 93 ? 5.669 12.276 -8.255 1.00 67.19 93 GLU A C 1
ATOM 747 O O . GLU A 1 93 ? 5.832 11.784 -9.373 1.00 67.19 93 GLU A O 1
ATOM 752 N N . MET A 1 94 ? 4.746 11.819 -7.414 1.00 68.94 94 MET A N 1
ATOM 753 C CA . MET A 1 94 ? 4.001 10.590 -7.649 1.00 68.94 94 MET A CA 1
ATOM 754 C C . MET A 1 94 ? 2.634 10.853 -8.307 1.00 68.94 94 MET A C 1
ATOM 756 O O . MET A 1 94 ? 1.870 11.720 -7.883 1.00 68.94 94 MET A O 1
ATOM 760 N N . ARG A 1 95 ? 2.276 10.074 -9.340 1.00 76.94 95 ARG A N 1
ATOM 761 C CA . ARG A 1 95 ? 0.941 10.132 -9.968 1.00 76.94 95 ARG A CA 1
ATOM 762 C C . ARG A 1 95 ? -0.010 9.159 -9.282 1.00 76.94 95 ARG A C 1
ATOM 764 O O . ARG A 1 95 ? 0.116 7.948 -9.483 1.00 76.94 95 ARG A O 1
ATOM 771 N N . THR A 1 96 ? -0.941 9.668 -8.474 1.00 84.44 96 THR A N 1
ATOM 772 C CA . THR A 1 96 ? -1.872 8.806 -7.733 1.00 84.44 96 THR A CA 1
ATOM 773 C C . THR A 1 96 ? -2.776 8.049 -8.692 1.00 84.44 96 THR A C 1
ATOM 775 O O . THR A 1 96 ? -3.387 8.635 -9.586 1.00 84.44 96 THR A O 1
ATOM 778 N N . LEU A 1 97 ? -2.862 6.738 -8.500 1.00 87.62 97 LEU A N 1
ATOM 779 C CA . LEU A 1 97 ? -3.718 5.850 -9.278 1.00 87.62 97 LEU A CA 1
ATOM 780 C C . LEU A 1 97 ? -5.034 5.590 -8.562 1.00 87.62 97 LEU A C 1
ATOM 782 O O . LEU A 1 97 ? -6.099 5.637 -9.174 1.00 87.62 97 LEU A O 1
ATOM 786 N N . ALA A 1 98 ? -4.933 5.310 -7.267 1.00 90.06 98 ALA A N 1
ATOM 787 C CA . ALA A 1 98 ? -6.053 5.045 -6.390 1.00 90.06 98 ALA A CA 1
ATOM 788 C C . ALA A 1 98 ? -5.673 5.383 -4.949 1.00 90.06 98 ALA A C 1
ATOM 790 O O . ALA A 1 98 ? -4.532 5.168 -4.534 1.00 90.06 98 ALA A O 1
ATOM 791 N N . THR A 1 99 ? -6.660 5.838 -4.188 1.00 91.19 99 THR A N 1
ATOM 792 C CA . THR A 1 99 ? -6.546 6.123 -2.759 1.00 91.19 99 THR A CA 1
ATOM 793 C C . THR A 1 99 ? -7.618 5.361 -1.997 1.00 91.19 99 THR A C 1
ATOM 795 O O . THR A 1 99 ? -8.774 5.330 -2.422 1.00 91.19 99 THR A O 1
ATOM 798 N N . ILE A 1 100 ? -7.249 4.786 -0.852 1.00 92.75 100 ILE A N 1
ATOM 799 C CA . ILE A 1 100 ? -8.175 4.104 0.053 1.00 92.75 100 ILE A CA 1
ATOM 800 C C . ILE A 1 100 ? -8.351 4.912 1.332 1.00 92.75 100 ILE A C 1
ATOM 802 O O . ILE A 1 100 ? -7.381 5.224 2.018 1.00 92.75 100 ILE A O 1
ATOM 806 N N . GLY A 1 101 ? -9.607 5.195 1.676 1.00 88.62 101 GLY A N 1
ATOM 807 C CA . GLY A 1 101 ? -9.978 5.843 2.935 1.00 88.62 101 GLY A CA 1
ATOM 808 C C . GLY A 1 101 ? -9.877 7.369 2.955 1.00 88.62 101 GLY A C 1
ATOM 809 O O . GLY A 1 101 ? -10.042 7.946 4.022 1.00 88.62 101 GLY A O 1
ATOM 810 N N . ASN A 1 102 ? -9.643 8.027 1.819 1.00 85.12 102 ASN A N 1
ATOM 811 C CA . ASN A 1 102 ? -9.573 9.488 1.748 1.00 85.12 102 ASN A CA 1
ATOM 812 C C . ASN A 1 102 ? -10.969 10.145 1.717 1.00 85.12 102 ASN A C 1
ATOM 814 O O . ASN A 1 102 ? -11.837 9.741 0.930 1.00 85.12 102 ASN A O 1
ATOM 818 N N . GLN A 1 103 ? -11.165 11.173 2.550 1.00 81.81 103 GLN A N 1
ATOM 819 C CA . GLN A 1 103 ? -12.391 11.967 2.642 1.00 81.81 103 GLN A CA 1
ATOM 820 C C . GLN A 1 103 ? -12.437 13.173 1.692 1.00 81.81 103 GLN A C 1
ATOM 822 O O . GLN A 1 103 ? -13.513 13.753 1.513 1.00 81.81 103 GLN A O 1
ATOM 827 N N . TYR A 1 104 ? -11.314 13.559 1.078 1.00 76.62 104 TYR A N 1
ATOM 828 C CA . TYR A 1 104 ? -11.225 14.754 0.237 1.00 76.62 104 TYR A CA 1
ATOM 829 C C . TYR A 1 104 ? -11.300 14.441 -1.258 1.00 76.62 104 TYR A C 1
ATOM 831 O O . TYR A 1 104 ? -10.523 13.659 -1.805 1.00 76.62 104 TYR A O 1
ATOM 839 N N . ALA A 1 105 ? -12.220 15.126 -1.935 1.00 65.69 105 ALA A N 1
ATOM 840 C CA . ALA A 1 105 ? -12.309 15.151 -3.388 1.00 65.69 105 ALA A CA 1
ATOM 841 C C . ALA A 1 105 ? -11.003 15.685 -4.013 1.00 65.69 105 ALA A C 1
ATOM 843 O O . ALA A 1 105 ? -10.434 16.660 -3.527 1.00 65.69 105 ALA A O 1
ATOM 844 N N . GLY A 1 106 ? -10.546 15.061 -5.103 1.00 59.19 106 GLY A N 1
ATOM 845 C CA . GLY A 1 106 ? -9.397 15.531 -5.892 1.00 59.19 106 GLY A CA 1
ATOM 846 C C . GLY A 1 106 ? -8.047 14.899 -5.537 1.00 59.19 106 GLY A C 1
ATOM 847 O O . GLY A 1 106 ? -7.126 14.961 -6.348 1.00 59.19 106 GLY A O 1
ATOM 848 N N . GLU A 1 107 ? -7.937 14.207 -4.401 1.00 56.81 107 GLU A N 1
ATOM 849 C CA . GLU A 1 107 ? -6.732 13.464 -4.017 1.00 56.81 107 GLU A CA 1
ATOM 850 C C . GLU A 1 107 ? -6.874 11.960 -4.310 1.00 56.81 107 GLU A C 1
ATOM 852 O O . GLU A 1 107 ? -7.115 11.121 -3.436 1.00 56.81 107 GLU A O 1
ATOM 857 N N . GLY A 1 108 ? -6.686 11.605 -5.582 1.00 52.41 108 GLY A N 1
ATOM 858 C CA . GLY A 1 108 ? -6.228 10.262 -5.931 1.00 52.41 108 GLY A CA 1
ATOM 859 C C . GLY A 1 108 ? -7.238 9.278 -6.502 1.00 52.41 108 GLY A C 1
ATOM 860 O O . GLY A 1 108 ? -7.261 8.105 -6.135 1.00 52.41 108 GLY A O 1
ATOM 861 N N . SER A 1 109 ? -7.980 9.706 -7.515 1.00 50.69 109 SER A N 1
ATOM 862 C CA . SER A 1 109 ? -8.413 8.766 -8.544 1.00 50.69 109 SER A CA 1
ATOM 863 C C . SER A 1 109 ? -8.338 9.423 -9.919 1.00 50.69 109 SER A C 1
ATOM 865 O O . SER A 1 109 ? -8.353 10.650 -10.020 1.00 50.69 109 SER A O 1
ATOM 867 N N . PHE A 1 110 ? -8.230 8.614 -10.975 1.00 48.41 110 PHE A N 1
ATOM 868 C CA . PHE A 1 110 ? -8.300 9.087 -12.364 1.00 48.41 110 PHE A CA 1
ATOM 869 C C . PHE A 1 110 ? -9.579 9.885 -12.659 1.00 48.41 110 PHE A C 1
ATOM 871 O O . PHE A 1 110 ? -9.580 10.716 -13.568 1.00 48.41 110 PHE A O 1
ATOM 878 N N . ASP A 1 111 ? -10.623 9.671 -11.860 1.00 48.69 111 ASP A N 1
ATOM 879 C CA . ASP A 1 111 ? -11.870 10.409 -11.905 1.00 48.69 111 ASP A CA 1
ATOM 880 C C . ASP A 1 111 ? -11.840 11.491 -10.815 1.00 48.69 111 ASP A C 1
ATOM 882 O O . ASP A 1 111 ? -11.881 11.216 -9.612 1.00 48.69 111 ASP A O 1
ATOM 886 N N . GLY A 1 112 ? -11.702 12.749 -11.236 1.00 53.50 112 GLY A N 1
ATOM 887 C CA . GLY A 1 112 ? -11.774 13.899 -10.336 1.00 53.50 112 GLY A CA 1
ATOM 888 C C . GLY A 1 112 ? -13.013 13.835 -9.431 1.00 53.50 112 GLY A C 1
ATOM 889 O O . GLY A 1 112 ? -14.073 13.367 -9.839 1.00 53.50 112 GLY A O 1
ATOM 890 N N . ASP A 1 113 ? -12.854 14.309 -8.196 1.00 58.38 113 ASP A N 1
ATOM 891 C CA . ASP A 1 113 ? -13.891 14.415 -7.159 1.00 58.38 113 ASP A CA 1
ATOM 892 C C . ASP A 1 113 ? -14.410 13.109 -6.522 1.00 58.38 113 ASP A C 1
ATOM 894 O O . ASP A 1 113 ? -15.511 13.069 -5.966 1.00 58.38 113 ASP A O 1
ATOM 898 N N . TYR A 1 114 ? -13.613 12.038 -6.522 1.00 70.88 114 TYR A N 1
ATOM 899 C CA . TYR A 1 114 ? -13.964 10.817 -5.792 1.00 70.88 114 TYR A CA 1
ATOM 900 C C . TYR A 1 114 ? -13.640 10.907 -4.289 1.00 70.88 114 TYR A C 1
ATOM 902 O O . TYR A 1 114 ? -12.515 11.209 -3.902 1.00 70.88 114 TYR A O 1
ATOM 910 N N . VAL A 1 115 ? -14.631 10.589 -3.447 1.00 83.69 115 VAL A N 1
ATOM 911 C CA . VAL A 1 115 ? -14.485 10.392 -1.993 1.00 83.69 115 VAL A CA 1
ATOM 912 C C . VAL A 1 115 ? -14.741 8.925 -1.672 1.00 83.69 115 VAL A C 1
ATOM 914 O O . VAL A 1 115 ? -15.831 8.407 -1.948 1.00 83.69 115 VAL A O 1
ATOM 917 N N . ASP A 1 116 ? -13.778 8.258 -1.037 1.00 89.94 116 ASP A N 1
ATOM 918 C CA . ASP A 1 116 ? -13.824 6.816 -0.801 1.00 89.94 116 ASP A CA 1
ATOM 919 C C . ASP A 1 116 ? -14.646 6.435 0.443 1.00 89.94 116 ASP A C 1
ATOM 921 O O . ASP A 1 116 ? -14.150 5.885 1.429 1.00 89.94 116 ASP A O 1
ATOM 925 N N . LYS A 1 117 ? -15.958 6.686 0.391 1.00 92.00 117 LYS A N 1
ATOM 926 C CA . LYS A 1 117 ? -16.874 6.419 1.516 1.00 92.00 117 LYS A CA 1
ATOM 927 C C . LYS A 1 117 ? -16.823 4.970 2.001 1.00 92.00 117 LYS A C 1
ATOM 929 O O . LYS A 1 117 ? -17.009 4.711 3.191 1.00 92.00 117 LYS A O 1
ATOM 934 N N . LYS A 1 118 ? -16.600 4.018 1.089 1.00 94.38 118 LYS A N 1
ATOM 935 C CA . LYS A 1 118 ? -16.520 2.598 1.438 1.00 94.38 118 LYS A CA 1
ATOM 936 C C . LYS A 1 118 ? -15.211 2.287 2.160 1.00 94.38 118 LYS A C 1
ATOM 938 O O . LYS A 1 118 ? -15.275 1.666 3.219 1.00 94.38 118 LYS A O 1
ATOM 943 N N . GLY A 1 119 ? -14.062 2.740 1.656 1.00 95.19 119 GLY A N 1
ATOM 944 C CA . GLY A 1 119 ? -12.789 2.553 2.356 1.00 95.19 119 GLY A CA 1
ATOM 945 C C . GLY A 1 119 ? -12.763 3.244 3.714 1.00 95.19 119 GLY A C 1
ATOM 946 O O . GLY A 1 119 ? -12.333 2.630 4.684 1.00 95.19 119 GLY A O 1
ATOM 947 N N . MET A 1 120 ? -13.336 4.448 3.833 1.00 95.00 120 MET A N 1
ATOM 948 C CA . MET A 1 120 ? -13.477 5.148 5.119 1.00 95.00 120 MET A CA 1
ATOM 949 C C . MET A 1 120 ? -14.253 4.310 6.146 1.00 95.00 120 MET A C 1
ATOM 951 O O . MET A 1 120 ? -13.830 4.169 7.296 1.00 95.00 120 MET A O 1
ATOM 955 N N . ALA A 1 121 ? -15.384 3.724 5.735 1.00 96.88 121 ALA A N 1
ATOM 956 C CA . ALA A 1 121 ? -16.204 2.884 6.605 1.00 96.88 121 ALA A CA 1
ATOM 957 C C . ALA A 1 121 ? -15.484 1.585 7.004 1.00 96.88 121 ALA A C 1
ATOM 959 O O . ALA A 1 121 ? -15.526 1.190 8.171 1.00 96.88 121 ALA A O 1
ATOM 960 N N . LEU A 1 122 ? -14.801 0.939 6.054 1.00 97.88 122 LEU A N 1
ATOM 961 C CA . LEU A 1 122 ? -14.040 -0.288 6.300 1.00 97.88 122 LEU A CA 1
ATOM 962 C C . LEU A 1 122 ? -12.850 -0.050 7.228 1.00 97.88 122 LEU A C 1
ATOM 964 O O . LEU A 1 122 ? -12.657 -0.812 8.171 1.00 97.88 122 LEU A O 1
ATOM 968 N N . ARG A 1 123 ? -12.111 1.041 7.021 1.00 95.94 123 ARG A N 1
ATOM 969 C CA . ARG A 1 123 ? -11.024 1.482 7.898 1.00 95.94 123 ARG A CA 1
ATOM 970 C C . ARG A 1 123 ? -11.506 1.712 9.321 1.00 95.94 123 ARG A C 1
ATOM 972 O O . ARG A 1 123 ? -10.938 1.154 10.252 1.00 95.94 123 ARG A O 1
ATOM 979 N N . LYS A 1 124 ? -12.582 2.486 9.499 1.00 96.88 124 LYS A N 1
ATOM 980 C CA . LYS A 1 124 ? -13.154 2.730 10.830 1.00 96.88 124 LYS A CA 1
ATOM 981 C C . LYS A 1 124 ? -13.547 1.418 11.510 1.00 96.88 124 LYS A C 1
ATOM 983 O O . LYS A 1 124 ? -13.188 1.193 12.662 1.00 96.88 124 LYS A O 1
ATOM 988 N N . LYS A 1 125 ? -14.241 0.534 10.786 1.00 97.81 125 LYS A N 1
ATOM 989 C CA . LYS A 1 125 ? -14.626 -0.794 11.282 1.00 97.81 125 LYS A CA 1
ATOM 990 C C . LYS A 1 125 ? -13.407 -1.630 11.679 1.00 97.81 125 LYS A C 1
ATOM 992 O O . LYS A 1 125 ? -13.465 -2.333 12.682 1.00 97.81 125 LYS A O 1
ATOM 997 N N . TRP A 1 126 ? -12.324 -1.555 10.913 1.00 97.94 126 TRP A N 1
ATOM 998 C CA . TRP A 1 126 ? -11.071 -2.247 11.198 1.00 97.94 126 TRP A CA 1
ATOM 999 C C . TRP A 1 126 ? -10.409 -1.734 12.485 1.00 97.94 126 TRP A C 1
ATOM 1001 O O . TRP A 1 126 ? -10.194 -2.534 13.393 1.00 97.94 126 TRP A O 1
ATOM 1011 N N . VAL A 1 127 ? -10.213 -0.419 12.640 1.00 96.69 127 VAL A N 1
ATOM 1012 C CA . VAL A 1 127 ? -9.650 0.171 13.877 1.00 96.69 127 VAL A CA 1
ATOM 1013 C C . VAL A 1 127 ? -10.518 -0.156 15.100 1.00 96.69 127 VAL A C 1
ATOM 1015 O O . VAL A 1 127 ? -10.008 -0.496 16.168 1.00 96.69 127 VAL A O 1
ATOM 1018 N N . GLN A 1 128 ? -11.846 -0.128 14.943 1.00 97.00 128 GLN A N 1
ATOM 1019 C CA . GLN A 1 128 ? -12.786 -0.528 15.994 1.00 97.00 128 GLN A CA 1
ATOM 1020 C C . GLN A 1 128 ? -12.674 -2.014 16.354 1.00 97.00 128 GLN A C 1
ATOM 1022 O O . GLN A 1 128 ? -12.694 -2.353 17.535 1.00 97.00 128 GLN A O 1
ATOM 1027 N N . ALA A 1 129 ? -12.539 -2.901 15.365 1.00 96.56 129 ALA A N 1
ATOM 1028 C CA . ALA A 1 129 ? -12.393 -4.338 15.594 1.00 96.56 129 ALA A CA 1
ATOM 1029 C C . ALA A 1 129 ? -11.080 -4.695 16.307 1.00 96.56 129 ALA A C 1
ATOM 1031 O O . ALA A 1 129 ? -11.038 -5.686 17.030 1.00 96.56 129 ALA A O 1
ATOM 1032 N N . LEU A 1 130 ? -10.041 -3.871 16.146 1.00 95.31 130 LEU A N 1
ATOM 1033 C CA . LEU A 1 130 ? -8.782 -3.979 16.885 1.00 95.31 130 LEU A CA 1
ATOM 1034 C C . LEU A 1 130 ? -8.877 -3.459 18.330 1.00 95.31 130 LEU A C 1
ATOM 1036 O O . LEU A 1 130 ? -7.934 -3.619 19.099 1.00 95.31 130 LEU A O 1
ATOM 1040 N N . GLY A 1 131 ? -9.988 -2.818 18.711 1.00 95.31 131 GLY A N 1
ATOM 1041 C CA . GLY A 1 131 ? -10.118 -2.157 20.011 1.00 95.31 131 GLY A CA 1
ATOM 1042 C C . GLY A 1 131 ? -9.237 -0.911 20.150 1.00 95.31 131 GLY A C 1
ATOM 1043 O O . GLY A 1 131 ? -8.959 -0.488 21.268 1.00 95.31 131 GLY A O 1
ATOM 1044 N N . LEU A 1 132 ? -8.796 -0.332 19.027 1.00 95.62 132 LEU A N 1
ATOM 1045 C CA . LEU A 1 132 ? -7.903 0.833 18.972 1.00 95.62 132 LEU A CA 1
ATOM 1046 C C . LEU A 1 132 ? -8.652 2.131 18.630 1.00 95.62 132 LEU A C 1
ATOM 1048 O O . LEU A 1 132 ? -8.044 3.174 18.421 1.00 95.62 132 LEU A O 1
ATOM 1052 N N . TRP A 1 133 ? -9.984 2.090 18.557 1.00 95.44 133 TRP A N 1
ATOM 1053 C CA . TRP A 1 133 ? -10.785 3.293 18.346 1.00 95.44 133 TRP A CA 1
ATOM 1054 C C . TRP A 1 133 ? -10.959 4.063 19.654 1.00 95.44 133 TRP A C 1
ATOM 1056 O O . TRP A 1 133 ? -11.374 3.494 20.664 1.00 95.44 133 TRP A O 1
ATOM 1066 N N . TYR A 1 134 ? -10.724 5.369 19.609 1.00 92.81 134 TYR A N 1
ATOM 1067 C CA . TYR A 1 134 ? -10.996 6.294 20.703 1.00 92.81 134 TYR A CA 1
ATOM 1068 C C . TYR A 1 134 ? -11.623 7.583 20.165 1.00 92.81 134 TYR A C 1
ATOM 1070 O O . TYR A 1 134 ? -11.521 7.861 18.974 1.00 92.81 134 TYR A O 1
ATOM 1078 N N . GLU A 1 135 ? -12.280 8.356 21.030 1.00 93.19 135 GLU A N 1
ATOM 1079 C CA . GLU A 1 135 ? -12.851 9.673 20.703 1.00 93.19 135 GLU A CA 1
ATOM 1080 C C . GLU A 1 135 ? -11.887 10.802 21.108 1.00 93.19 135 GLU A C 1
ATOM 1082 O O . GLU A 1 135 ? -10.996 10.599 21.937 1.00 93.19 135 GLU A O 1
ATOM 1087 N N . ASP A 1 136 ? -12.055 11.997 20.540 1.00 90.06 136 ASP A N 1
ATOM 1088 C CA . ASP A 1 136 ? -11.121 13.125 20.711 1.00 90.06 136 ASP A CA 1
ATOM 1089 C C . ASP A 1 136 ? -10.972 13.566 22.176 1.00 90.06 136 ASP A C 1
ATOM 1091 O O . ASP A 1 136 ? -9.919 14.051 22.598 1.00 90.06 136 ASP A O 1
ATOM 1095 N N . GLU A 1 137 ? -12.000 13.343 22.995 1.00 93.00 137 GLU A N 1
ATOM 1096 C CA . GLU A 1 137 ? -11.969 13.581 24.435 1.00 93.00 137 GLU A CA 1
ATOM 1097 C C . GLU A 1 137 ? -10.854 12.793 25.126 1.00 93.00 137 GLU A C 1
ATOM 1099 O O . GLU A 1 137 ? -10.264 13.308 26.079 1.00 93.00 137 GLU A O 1
ATOM 1104 N N . LEU A 1 138 ? -10.516 11.586 24.651 1.00 89.12 138 LEU A N 1
ATOM 1105 C CA . LEU A 1 138 ? -9.412 10.811 25.215 1.00 89.12 138 LEU A CA 1
ATOM 1106 C C . LEU A 1 138 ? -8.076 11.520 24.988 1.00 89.12 138 LEU A C 1
ATOM 1108 O O . LEU A 1 138 ? -7.311 11.665 25.932 1.00 89.12 138 LEU A O 1
ATOM 1112 N N . LYS A 1 139 ? -7.823 12.041 23.782 1.00 87.31 139 LYS A N 1
ATOM 1113 C CA . LYS A 1 139 ? -6.585 12.777 23.472 1.00 87.31 139 LYS A CA 1
ATOM 1114 C C . LYS A 1 139 ? -6.441 14.032 24.340 1.00 87.31 139 LYS A C 1
ATOM 1116 O O . LYS A 1 139 ? -5.343 14.355 24.781 1.00 87.31 139 LYS A O 1
ATOM 1121 N N . ASN A 1 140 ? -7.560 14.694 24.639 1.00 90.44 140 ASN A N 1
ATOM 1122 C CA . ASN A 1 140 ? -7.596 15.891 25.484 1.00 90.44 140 ASN A CA 1
ATOM 1123 C C . ASN A 1 140 ? -7.416 15.597 26.983 1.00 90.44 140 ASN A C 1
ATOM 1125 O O . ASN A 1 140 ? -6.896 16.437 27.715 1.00 90.44 140 ASN A O 1
ATOM 1129 N N . THR A 1 141 ? -7.880 14.439 27.458 1.00 94.00 141 THR A N 1
ATOM 1130 C CA . THR A 1 141 ? -7.892 14.092 28.892 1.00 94.00 141 THR A CA 1
ATOM 1131 C C . THR A 1 141 ? -6.758 13.158 29.308 1.00 94.00 141 THR A C 1
ATOM 1133 O O . THR A 1 141 ? -6.341 13.197 30.464 1.00 94.00 141 THR A O 1
ATOM 1136 N N . ASN A 1 142 ? -6.248 12.343 28.386 1.00 93.56 142 ASN A N 1
ATOM 1137 C CA . ASN A 1 142 ? -5.166 11.389 28.591 1.00 93.56 142 ASN A CA 1
ATOM 1138 C C . ASN A 1 142 ? -4.367 11.187 27.288 1.00 93.56 142 ASN A C 1
ATOM 1140 O O . ASN A 1 142 ? -4.524 10.187 26.582 1.00 93.56 142 ASN A O 1
ATOM 1144 N N . PHE A 1 143 ? -3.516 12.166 26.976 1.00 91.62 143 PHE A N 1
ATOM 1145 C CA . PHE A 1 143 ? -2.693 12.167 25.766 1.00 91.62 143 PHE A CA 1
ATOM 1146 C C . PHE A 1 143 ? -1.806 10.920 25.651 1.00 91.62 143 PHE A C 1
ATOM 1148 O O . PHE A 1 143 ? -1.763 10.316 24.584 1.00 91.62 143 PHE A O 1
ATOM 1155 N N . ASP A 1 144 ? -1.164 10.496 26.743 1.00 93.88 144 ASP A N 1
ATOM 1156 C CA . ASP A 1 144 ? -0.243 9.350 26.739 1.00 93.88 144 ASP A CA 1
ATOM 1157 C C . ASP A 1 144 ? -0.955 8.059 26.319 1.00 93.88 144 ASP A C 1
ATOM 1159 O O . ASP A 1 144 ? -0.455 7.301 25.492 1.00 93.88 144 ASP A O 1
ATOM 1163 N N . GLN A 1 145 ? -2.176 7.842 26.816 1.00 92.25 145 GLN A N 1
ATOM 1164 C CA . GLN A 1 145 ? -2.976 6.687 26.416 1.00 92.25 145 GLN A CA 1
ATOM 1165 C C . GLN A 1 145 ? -3.383 6.748 24.938 1.00 92.25 145 GLN A C 1
ATOM 1167 O O . GLN A 1 145 ? -3.367 5.718 24.264 1.00 92.25 145 GLN A O 1
ATOM 1172 N N . ALA A 1 146 ? -3.761 7.923 24.426 1.00 90.69 146 ALA A N 1
ATOM 1173 C CA . ALA A 1 146 ? -4.064 8.085 23.004 1.00 90.69 146 ALA A CA 1
ATOM 1174 C C . ALA A 1 146 ? -2.821 7.805 22.141 1.00 90.69 146 ALA A C 1
ATOM 1176 O O . ALA A 1 146 ? -2.907 7.051 21.176 1.00 90.69 146 ALA A O 1
ATOM 1177 N N . PHE A 1 147 ? -1.656 8.312 22.553 1.00 89.50 147 PHE A N 1
ATOM 1178 C CA . PHE A 1 147 ? -0.376 8.095 21.880 1.00 89.50 147 PHE A CA 1
ATOM 1179 C C . PHE A 1 147 ? 0.048 6.614 21.863 1.00 89.50 147 PHE A C 1
ATOM 1181 O O . PHE A 1 147 ? 0.518 6.106 20.848 1.00 89.50 147 PHE A O 1
ATOM 1188 N N . GLU A 1 148 ? -0.174 5.874 22.954 1.00 90.88 148 GLU A N 1
ATOM 1189 C CA . GLU A 1 148 ? 0.071 4.425 22.994 1.00 90.88 148 GLU A CA 1
ATOM 1190 C C . GLU A 1 148 ? -0.858 3.624 22.072 1.00 90.88 148 GLU A C 1
ATOM 1192 O O . GLU A 1 148 ? -0.470 2.570 21.560 1.00 90.88 148 GLU A O 1
ATOM 1197 N N . ILE A 1 149 ? -2.108 4.065 21.904 1.00 91.06 149 ILE A N 1
ATOM 1198 C CA . ILE A 1 149 ? -3.055 3.437 20.975 1.00 91.06 149 ILE A CA 1
ATOM 1199 C C . ILE A 1 149 ? -2.619 3.717 19.537 1.00 91.06 149 ILE A C 1
ATOM 1201 O O . ILE A 1 149 ? -2.523 2.791 18.733 1.00 91.06 149 ILE A O 1
ATOM 1205 N N . ASP A 1 150 ? -2.301 4.973 19.247 1.00 89.12 150 ASP A N 1
ATOM 1206 C CA . ASP A 1 150 ? -1.797 5.452 17.964 1.00 89.12 150 ASP A CA 1
ATOM 1207 C C . ASP A 1 150 ? -0.566 4.664 17.493 1.00 89.12 150 ASP A C 1
ATOM 1209 O O . ASP A 1 150 ? -0.548 4.156 16.369 1.00 89.12 150 ASP A O 1
ATOM 1213 N N . GLY A 1 151 ? 0.409 4.446 18.384 1.00 87.38 151 GLY A N 1
ATOM 1214 C CA . GLY A 1 151 ? 1.615 3.657 18.106 1.00 87.38 151 GLY A CA 1
ATOM 1215 C C . GLY A 1 151 ? 1.360 2.180 17.769 1.00 87.38 151 GLY A C 1
ATOM 1216 O O . GLY A 1 151 ? 2.263 1.495 17.299 1.00 87.38 151 GLY A O 1
ATOM 1217 N N . LYS A 1 152 ? 0.139 1.669 17.977 1.00 92.25 152 LYS A N 1
ATOM 1218 C CA . LYS A 1 152 ? -0.263 0.310 17.572 1.00 92.25 152 LYS A CA 1
ATOM 1219 C C . LYS A 1 152 ? -0.971 0.286 16.225 1.00 92.25 152 LYS A C 1
ATOM 1221 O O . LYS A 1 152 ? -0.935 -0.741 15.556 1.00 92.25 152 LYS A O 1
ATOM 1226 N N . ILE A 1 153 ? -1.642 1.370 15.832 1.00 91.88 153 ILE A N 1
ATOM 1227 C CA . ILE A 1 153 ? -2.437 1.390 14.598 1.00 91.88 153 ILE A CA 1
ATOM 1228 C C . ILE A 1 153 ? -1.523 1.363 13.372 1.00 91.88 153 ILE A C 1
ATOM 1230 O O . ILE A 1 153 ? -1.784 0.585 12.455 1.00 91.88 153 ILE A O 1
ATOM 1234 N N . ILE A 1 154 ? -0.454 2.164 13.380 1.00 88.69 154 ILE A N 1
ATOM 1235 C CA . ILE A 1 154 ? 0.491 2.299 12.259 1.00 88.69 154 ILE A CA 1
ATOM 1236 C C . ILE A 1 154 ? 1.086 0.943 11.839 1.00 88.69 154 ILE A C 1
ATOM 1238 O O . ILE A 1 154 ? 0.788 0.512 10.726 1.00 88.69 154 ILE A O 1
ATOM 1242 N N . PRO A 1 155 ? 1.803 0.195 12.704 1.00 89.75 155 PRO A N 1
ATOM 1243 C CA . PRO A 1 155 ? 2.439 -1.057 12.286 1.00 89.75 155 PRO A CA 1
ATOM 1244 C C . PRO A 1 155 ? 1.429 -2.118 11.822 1.00 89.75 155 PRO A C 1
ATOM 1246 O O . PRO A 1 155 ? 1.706 -2.897 10.912 1.00 89.75 155 PRO A O 1
ATOM 1249 N N . LEU A 1 156 ? 0.216 -2.135 12.392 1.00 94.00 156 LEU A N 1
ATOM 1250 C CA . LEU A 1 156 ? -0.849 -3.035 11.934 1.00 94.00 156 LEU A CA 1
ATOM 1251 C C . LEU A 1 156 ? -1.388 -2.639 10.553 1.00 94.00 156 LEU A C 1
ATOM 1253 O O . LEU A 1 156 ? -1.802 -3.507 9.778 1.00 94.00 156 LEU A O 1
ATOM 1257 N N . PHE A 1 157 ? -1.415 -1.344 10.240 1.00 94.88 157 PHE A N 1
ATOM 1258 C CA . PHE A 1 157 ? -1.784 -0.861 8.914 1.00 94.88 157 PHE A CA 1
ATOM 1259 C C . PHE A 1 157 ? -0.674 -1.119 7.888 1.00 94.88 157 PHE A C 1
ATOM 1261 O O . PHE A 1 157 ? -0.972 -1.485 6.749 1.00 94.88 157 PHE A O 1
ATOM 1268 N N . ASP A 1 158 ? 0.589 -1.022 8.293 1.00 93.25 158 ASP A N 1
ATOM 1269 C CA . ASP A 1 158 ? 1.741 -1.362 7.460 1.00 93.25 158 ASP A CA 1
ATOM 1270 C C . ASP A 1 158 ? 1.745 -2.846 7.090 1.00 93.25 158 ASP A C 1
ATOM 1272 O O . ASP A 1 158 ? 1.873 -3.189 5.914 1.00 93.25 158 ASP A O 1
ATOM 1276 N N . ASP A 1 159 ? 1.493 -3.737 8.053 1.00 93.62 159 ASP A N 1
ATOM 1277 C CA . ASP A 1 159 ? 1.336 -5.177 7.809 1.00 93.62 159 ASP A CA 1
ATOM 1278 C C . ASP A 1 159 ? 0.180 -5.477 6.838 1.00 93.62 159 ASP A C 1
ATOM 1280 O O . ASP A 1 159 ? 0.274 -6.355 5.966 1.00 93.62 159 ASP A O 1
ATOM 1284 N N . LEU A 1 160 ? -0.923 -4.732 6.957 1.00 95.88 160 LEU A N 1
ATOM 1285 C CA . LEU A 1 160 ? -2.052 -4.823 6.037 1.0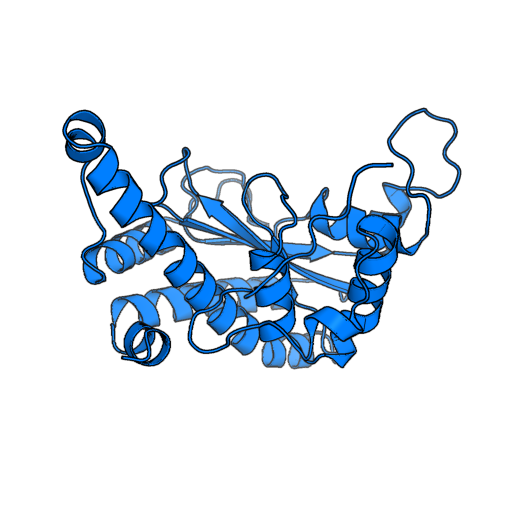0 95.88 160 LEU A CA 1
ATOM 1286 C C . LEU A 1 160 ? -1.643 -4.405 4.617 1.00 95.88 160 LEU A C 1
ATOM 1288 O O . LEU A 1 160 ? -1.926 -5.129 3.657 1.00 95.88 160 LEU A O 1
ATOM 1292 N N . CYS A 1 161 ? -0.952 -3.272 4.482 1.00 96.81 161 CYS A N 1
ATOM 1293 C CA . CYS A 1 161 ? -0.447 -2.761 3.211 1.00 96.81 161 CYS A CA 1
ATOM 1294 C C . CYS A 1 161 ? 0.575 -3.719 2.584 1.00 96.81 161 CYS A C 1
ATOM 1296 O O . CYS A 1 161 ? 0.455 -4.053 1.406 1.00 96.81 161 CYS A O 1
ATOM 1298 N N . LEU A 1 162 ? 1.509 -4.254 3.369 1.00 95.62 162 LEU A N 1
ATOM 1299 C CA . LEU A 1 162 ? 2.479 -5.267 2.953 1.00 95.62 162 LEU A CA 1
ATOM 1300 C C . LEU A 1 162 ? 1.795 -6.521 2.393 1.00 95.62 162 LEU A C 1
ATOM 1302 O O . LEU A 1 162 ? 2.171 -7.032 1.335 1.00 95.62 162 LEU A O 1
ATOM 1306 N N . SER A 1 163 ? 0.760 -7.014 3.074 1.00 96.06 163 SER A N 1
ATOM 1307 C CA . SER A 1 163 ? -0.034 -8.152 2.602 1.00 96.06 163 SER A CA 1
ATOM 1308 C C . SER A 1 163 ? -0.720 -7.859 1.265 1.00 96.06 163 SER A C 1
ATOM 1310 O O . SER A 1 163 ? -0.710 -8.697 0.359 1.00 96.06 163 SER A O 1
ATOM 1312 N N . VAL A 1 164 ? -1.276 -6.656 1.100 1.00 97.81 164 VAL A N 1
ATOM 1313 C CA . VAL A 1 164 ? -1.891 -6.229 -0.164 1.00 97.81 164 VAL A CA 1
ATOM 1314 C C . VAL A 1 164 ? -0.845 -6.111 -1.275 1.00 97.81 164 VAL A C 1
ATOM 1316 O O . VAL A 1 164 ? -1.071 -6.666 -2.347 1.00 97.81 164 VAL A O 1
ATOM 1319 N N . ALA A 1 165 ? 0.307 -5.483 -1.031 1.00 97.25 165 ALA A N 1
ATOM 1320 C CA . ALA A 1 165 ? 1.393 -5.363 -2.008 1.00 97.25 165 ALA A CA 1
ATOM 1321 C C . ALA A 1 165 ? 1.857 -6.737 -2.515 1.00 97.25 165 ALA A C 1
ATOM 1323 O O . ALA A 1 165 ? 1.896 -6.978 -3.722 1.00 97.25 165 ALA A O 1
ATOM 1324 N N . ARG A 1 166 ? 2.072 -7.699 -1.607 1.00 95.94 166 ARG A N 1
ATOM 1325 C CA . ARG A 1 166 ? 2.422 -9.084 -1.969 1.00 95.94 166 ARG A CA 1
ATOM 1326 C C . ARG A 1 166 ? 1.382 -9.743 -2.876 1.00 95.94 166 ARG A C 1
ATOM 1328 O O . ARG A 1 166 ? 1.735 -10.482 -3.791 1.00 95.94 166 ARG A O 1
ATOM 1335 N N . ARG A 1 167 ? 0.095 -9.470 -2.642 1.00 97.12 167 ARG A N 1
ATOM 1336 C CA . ARG A 1 167 ? -1.008 -9.977 -3.476 1.00 97.12 167 ARG A CA 1
ATOM 1337 C C . ARG A 1 167 ? -1.081 -9.308 -4.848 1.00 97.12 167 ARG A C 1
ATOM 1339 O O . ARG A 1 167 ? -1.675 -9.897 -5.746 1.00 97.12 167 ARG A O 1
ATOM 1346 N N . LEU A 1 168 ? -0.517 -8.112 -5.019 1.00 97.88 168 LEU A N 1
ATOM 1347 C CA . LEU A 1 168 ? -0.532 -7.386 -6.291 1.00 97.88 168 LEU A CA 1
ATOM 1348 C C . LEU A 1 168 ? 0.525 -7.885 -7.283 1.00 97.88 168 LEU A C 1
ATOM 1350 O O . LEU A 1 168 ? 0.285 -7.763 -8.478 1.00 97.88 168 LEU A O 1
ATOM 1354 N N . HIS A 1 169 ? 1.632 -8.499 -6.847 1.00 96.81 169 HIS A N 1
ATOM 1355 C CA . HIS A 1 169 ? 2.673 -8.999 -7.764 1.00 96.81 169 HIS A CA 1
ATOM 1356 C C . HIS A 1 169 ? 2.138 -9.903 -8.896 1.00 96.81 169 HIS A C 1
ATOM 1358 O O . HIS A 1 169 ? 2.450 -9.643 -10.057 1.00 96.81 169 HIS A O 1
ATOM 1364 N N . PRO A 1 170 ? 1.268 -10.905 -8.645 1.00 97.56 170 PRO A N 1
ATOM 1365 C CA . PRO A 1 170 ? 0.649 -11.670 -9.729 1.00 97.56 170 PRO A CA 1
ATOM 1366 C C . PRO A 1 170 ? -0.148 -10.812 -10.722 1.00 97.56 170 PRO A C 1
ATOM 1368 O O . PRO A 1 170 ? -0.085 -11.069 -11.920 1.00 97.56 170 PRO A O 1
ATOM 1371 N N . VAL A 1 171 ? -0.853 -9.779 -10.244 1.00 97.75 171 VAL A N 1
ATOM 1372 C CA . VAL A 1 171 ? -1.626 -8.847 -11.088 1.00 97.75 171 VAL A CA 1
ATOM 1373 C C . VAL A 1 171 ? -0.690 -7.996 -11.947 1.00 97.75 171 VAL A C 1
ATOM 1375 O O . VAL A 1 171 ? -0.945 -7.795 -13.131 1.00 97.75 171 VAL A O 1
ATOM 1378 N N . VAL A 1 172 ? 0.415 -7.525 -11.363 1.00 96.81 172 VAL A N 1
ATOM 1379 C CA . VAL A 1 172 ? 1.475 -6.780 -12.059 1.00 96.81 172 VAL A CA 1
ATOM 1380 C C . VAL A 1 172 ? 2.075 -7.632 -13.176 1.00 96.81 172 VAL A C 1
ATOM 1382 O O . VAL A 1 172 ? 2.115 -7.187 -14.321 1.00 96.81 172 VAL A O 1
ATOM 1385 N N . ILE A 1 173 ? 2.465 -8.872 -12.870 1.00 96.75 173 ILE A N 1
ATOM 1386 C CA . ILE A 1 173 ? 3.034 -9.811 -13.846 1.00 96.75 173 ILE A CA 1
ATOM 1387 C C . ILE A 1 173 ? 2.030 -10.113 -14.960 1.00 96.75 173 ILE A C 1
ATOM 1389 O O . ILE A 1 173 ? 2.395 -10.091 -16.134 1.00 96.75 173 ILE A O 1
ATOM 1393 N N . GLU A 1 174 ? 0.770 -10.381 -14.617 1.00 97.00 174 GLU A N 1
ATOM 1394 C CA . GLU A 1 174 ? -0.281 -10.653 -15.598 1.00 97.00 174 GLU A CA 1
ATOM 1395 C C . GLU A 1 174 ? -0.500 -9.459 -16.536 1.00 97.00 174 GLU A C 1
ATOM 1397 O O . GLU A 1 174 ? -0.558 -9.626 -17.755 1.00 97.00 174 GLU A O 1
ATOM 1402 N N . HIS A 1 175 ? -0.583 -8.247 -15.987 1.00 96.56 175 HIS A N 1
ATOM 1403 C CA . HIS A 1 175 ? -0.907 -7.051 -16.762 1.00 96.56 175 HIS A CA 1
ATOM 1404 C C . HIS A 1 175 ? 0.280 -6.531 -17.584 1.00 96.56 175 HIS A C 1
ATOM 1406 O O . HIS A 1 175 ? 0.124 -6.218 -18.763 1.00 96.56 175 HIS A O 1
ATOM 1412 N N . PHE A 1 176 ? 1.480 -6.468 -17.000 1.00 95.69 176 PHE A N 1
ATOM 1413 C CA . PHE A 1 176 ? 2.666 -5.883 -17.640 1.00 95.69 176 PHE A CA 1
ATOM 1414 C C . PHE A 1 176 ? 3.617 -6.902 -18.269 1.00 95.69 176 PHE A C 1
ATOM 1416 O O . PHE A 1 176 ? 4.570 -6.499 -18.935 1.00 95.69 176 PHE A O 1
ATOM 1423 N N . GLN A 1 177 ? 3.383 -8.206 -18.081 1.00 96.12 177 GLN A N 1
ATOM 1424 C CA . GLN A 1 177 ? 4.261 -9.292 -18.551 1.00 96.12 177 GLN A CA 1
ATOM 1425 C C . GLN A 1 177 ? 5.682 -9.244 -17.956 1.00 96.12 177 GLN A C 1
ATOM 1427 O O . GLN A 1 177 ? 6.594 -9.919 -18.431 1.00 96.12 177 GLN A O 1
ATOM 1432 N N . THR A 1 178 ? 5.868 -8.457 -16.899 1.00 93.94 178 THR A N 1
ATOM 1433 C CA . THR A 1 178 ? 7.072 -8.370 -16.076 1.00 93.94 178 THR A CA 1
ATOM 1434 C C . THR A 1 178 ? 6.650 -8.068 -14.651 1.00 93.94 178 THR A C 1
ATOM 1436 O O . THR A 1 178 ? 5.620 -7.433 -14.427 1.00 93.94 178 THR A O 1
ATOM 1439 N N . ASP A 1 179 ? 7.453 -8.510 -13.692 1.00 94.69 179 ASP A N 1
ATOM 1440 C CA . ASP A 1 179 ? 7.290 -8.066 -12.315 1.00 94.69 179 ASP A CA 1
ATOM 1441 C C . ASP A 1 179 ? 7.906 -6.670 -12.135 1.00 94.69 179 ASP A C 1
ATOM 1443 O O . ASP A 1 179 ? 8.815 -6.294 -12.883 1.00 94.69 179 ASP A O 1
ATOM 1447 N N . LEU A 1 180 ? 7.407 -5.914 -11.159 1.00 94.12 180 LEU A N 1
ATOM 1448 C CA . LEU A 1 180 ? 7.845 -4.554 -10.844 1.00 94.12 180 LEU A CA 1
ATOM 1449 C C . LEU A 1 180 ? 8.040 -4.403 -9.332 1.00 94.12 180 LEU A C 1
ATOM 1451 O O . LEU A 1 180 ? 7.265 -4.975 -8.562 1.00 94.12 180 LEU A O 1
ATOM 1455 N N . PRO A 1 181 ? 9.028 -3.611 -8.885 1.00 94.31 181 PRO A N 1
ATOM 1456 C CA . PRO A 1 181 ? 9.156 -3.283 -7.477 1.00 94.31 181 PRO A CA 1
ATOM 1457 C C . PRO A 1 181 ? 7.950 -2.461 -6.994 1.00 94.31 181 PRO A C 1
ATOM 1459 O O . PRO A 1 181 ? 7.517 -1.517 -7.662 1.00 94.31 181 PRO A O 1
ATOM 1462 N N . ILE A 1 182 ? 7.436 -2.809 -5.815 1.00 94.69 182 ILE A N 1
ATOM 1463 C CA . ILE A 1 182 ? 6.419 -2.066 -5.067 1.00 94.69 182 ILE A CA 1
ATOM 1464 C C . ILE A 1 182 ? 7.093 -1.445 -3.841 1.00 94.69 182 ILE A C 1
ATOM 1466 O O . ILE A 1 182 ? 7.444 -2.148 -2.893 1.00 94.69 182 ILE A O 1
ATOM 1470 N N . LEU A 1 183 ? 7.312 -0.135 -3.878 1.00 92.31 183 LEU A N 1
ATOM 1471 C CA . LEU A 1 183 ? 7.945 0.621 -2.799 1.00 92.31 183 LEU A CA 1
ATOM 1472 C C . LEU A 1 183 ? 6.927 1.089 -1.755 1.00 92.31 183 LEU A C 1
ATOM 1474 O O . LEU A 1 183 ? 5.722 1.065 -2.000 1.00 92.31 183 LEU A O 1
ATOM 1478 N N . PHE A 1 184 ? 7.429 1.532 -0.606 1.00 91.12 184 PHE A N 1
ATOM 1479 C CA . PHE A 1 184 ? 6.640 2.095 0.484 1.00 91.12 184 PHE A CA 1
ATOM 1480 C C . PHE A 1 184 ? 7.239 3.433 0.895 1.00 91.12 184 PHE A C 1
ATOM 1482 O O . PHE A 1 184 ? 8.461 3.578 0.902 1.00 91.12 184 PHE A O 1
ATOM 1489 N N . PHE A 1 185 ? 6.370 4.369 1.252 1.00 85.69 185 PHE A N 1
ATOM 1490 C CA . PHE A 1 185 ? 6.698 5.695 1.754 1.00 85.69 185 PHE A CA 1
ATOM 1491 C C . PHE A 1 185 ? 5.737 6.061 2.881 1.00 85.69 185 PHE A C 1
ATOM 1493 O O . PHE A 1 185 ? 4.591 5.604 2.895 1.00 85.69 185 PHE A O 1
ATOM 1500 N N . GLY A 1 186 ? 6.226 6.863 3.822 1.00 76.44 186 GLY A N 1
ATOM 1501 C CA . GLY A 1 186 ? 5.444 7.375 4.937 1.00 76.44 186 GLY A CA 1
ATOM 1502 C C . GLY A 1 186 ? 4.978 8.808 4.700 1.00 76.44 186 GLY A C 1
ATOM 1503 O O . GLY A 1 186 ? 5.295 9.440 3.686 1.00 76.44 186 GLY A O 1
ATOM 1504 N N . CYS A 1 187 ? 4.264 9.339 5.693 1.00 60.75 187 CYS A N 1
ATOM 1505 C CA . CYS A 1 187 ? 3.763 10.709 5.705 1.00 60.75 187 CYS A CA 1
ATOM 1506 C C . CYS A 1 187 ? 4.859 11.724 5.308 1.00 60.75 187 CYS A C 1
ATOM 1508 O O . CYS A 1 187 ? 5.996 11.644 5.778 1.00 60.75 187 CYS A O 1
ATOM 1510 N N . GLU A 1 188 ? 4.497 12.676 4.441 1.00 54.78 188 GLU A N 1
ATOM 1511 C CA . GLU A 1 188 ? 5.372 13.714 3.861 1.00 54.78 188 GLU A CA 1
ATOM 1512 C C . GLU A 1 188 ? 6.455 13.226 2.879 1.00 54.78 188 GLU A C 1
ATOM 1514 O O . GLU A 1 188 ? 7.389 13.968 2.581 1.00 54.78 188 GLU A O 1
ATOM 1519 N N . GLY A 1 189 ? 6.345 12.008 2.337 1.00 53.50 189 GLY A N 1
ATOM 1520 C CA . GLY A 1 189 ? 7.384 11.461 1.453 1.00 53.50 189 GLY A CA 1
ATOM 1521 C C . GLY A 1 189 ? 8.665 11.118 2.214 1.00 53.50 189 GLY A C 1
ATOM 1522 O O . GLY A 1 189 ? 9.733 10.978 1.613 1.00 53.50 189 GLY A O 1
ATOM 1523 N N . ASN A 1 190 ? 8.562 10.990 3.543 1.00 60.09 190 ASN A N 1
ATOM 1524 C CA . ASN A 1 190 ? 9.672 10.553 4.360 1.00 60.09 190 ASN A CA 1
ATOM 1525 C C . ASN A 1 190 ? 10.036 9.119 3.989 1.00 60.09 190 ASN A C 1
ATOM 1527 O O . ASN A 1 190 ? 9.199 8.219 3.876 1.00 60.09 190 ASN A O 1
ATOM 1531 N N . PHE A 1 191 ? 11.330 8.964 3.764 1.00 65.50 191 PHE A N 1
ATOM 1532 C CA . PHE A 1 191 ? 11.965 7.723 3.409 1.00 65.50 191 PHE A CA 1
ATOM 1533 C C . PHE A 1 191 ? 12.785 7.268 4.617 1.00 65.50 191 PHE A C 1
ATOM 1535 O O . PHE A 1 191 ? 13.855 7.814 4.896 1.00 65.50 191 PHE A O 1
ATOM 1542 N N . ASP A 1 192 ? 12.231 6.326 5.375 1.00 75.38 192 ASP A N 1
ATOM 1543 C CA . ASP A 1 192 ? 12.764 5.860 6.654 1.00 75.38 192 ASP A CA 1
ATOM 1544 C C . ASP A 1 192 ? 13.016 4.344 6.662 1.00 75.38 192 ASP A C 1
ATOM 1546 O O . ASP A 1 192 ? 12.736 3.613 5.712 1.00 75.38 192 ASP A O 1
ATOM 1550 N N . MET A 1 193 ? 13.591 3.849 7.755 1.00 76.38 193 MET A N 1
ATOM 1551 C CA . MET A 1 193 ? 13.953 2.436 7.876 1.00 76.38 193 MET A CA 1
ATOM 1552 C C . MET A 1 193 ? 12.740 1.500 7.870 1.00 76.38 193 MET A C 1
ATOM 1554 O O . MET A 1 193 ? 12.850 0.355 7.423 1.00 76.38 193 MET A O 1
ATOM 1558 N N . GLU A 1 194 ? 11.591 1.964 8.353 1.00 81.75 194 GLU A N 1
ATOM 1559 C CA . GLU A 1 194 ? 10.363 1.173 8.427 1.00 81.75 194 GLU A CA 1
ATOM 1560 C C . GLU A 1 194 ? 9.823 0.936 7.015 1.00 81.75 194 GLU A C 1
ATOM 1562 O O . GLU A 1 194 ? 9.657 -0.209 6.586 1.00 81.75 194 GLU A O 1
ATOM 1567 N N . THR A 1 195 ? 9.705 2.000 6.225 1.00 84.81 195 THR A N 1
ATOM 1568 C CA . THR A 1 195 ? 9.259 1.951 4.827 1.00 84.81 195 THR A CA 1
ATOM 1569 C C . THR A 1 195 ? 10.225 1.180 3.917 1.00 84.81 195 THR A C 1
ATOM 1571 O O . THR A 1 195 ? 9.781 0.374 3.091 1.00 84.81 195 THR A O 1
ATOM 1574 N N . ILE A 1 196 ? 11.545 1.291 4.124 1.00 84.56 196 ILE A N 1
ATOM 1575 C CA . ILE A 1 196 ? 12.542 0.425 3.457 1.00 84.56 196 ILE A CA 1
ATOM 1576 C C . ILE A 1 196 ? 12.270 -1.048 3.746 1.00 84.56 196 ILE A C 1
ATOM 1578 O O . ILE A 1 196 ? 12.306 -1.889 2.844 1.00 84.56 196 ILE A O 1
ATOM 1582 N N . SER A 1 197 ? 12.004 -1.370 5.010 1.00 84.38 197 SER A N 1
ATOM 1583 C CA . SER A 1 197 ? 11.786 -2.749 5.444 1.00 84.38 197 SER A CA 1
ATOM 1584 C C . SER A 1 197 ? 10.532 -3.333 4.814 1.00 84.38 197 SER A C 1
ATOM 1586 O O . SER A 1 197 ? 10.559 -4.472 4.346 1.00 84.38 197 SER A O 1
ATOM 1588 N N . LEU A 1 198 ? 9.459 -2.548 4.715 1.00 90.25 198 LEU A N 1
ATOM 1589 C CA . LEU A 1 198 ? 8.246 -2.954 4.007 1.00 90.25 198 LEU A CA 1
ATOM 1590 C C . LEU A 1 198 ? 8.532 -3.256 2.533 1.00 90.25 198 LEU A C 1
ATOM 1592 O O . LEU A 1 198 ? 8.112 -4.305 2.040 1.00 90.25 198 LEU A O 1
ATOM 1596 N N . ALA A 1 199 ? 9.309 -2.412 1.847 1.00 89.88 199 ALA A N 1
ATOM 1597 C CA . ALA A 1 199 ? 9.709 -2.672 0.466 1.00 89.88 199 ALA A CA 1
ATOM 1598 C C . ALA A 1 199 ? 10.519 -3.977 0.350 1.00 89.88 199 ALA A C 1
ATOM 1600 O O . ALA A 1 199 ? 10.196 -4.830 -0.480 1.00 89.88 199 ALA A O 1
ATOM 1601 N N . LEU A 1 200 ? 11.515 -4.195 1.213 1.00 88.06 200 LEU A N 1
ATOM 1602 C CA . LEU A 1 200 ? 12.309 -5.433 1.232 1.00 88.06 200 LEU A CA 1
ATOM 1603 C C . LEU A 1 200 ? 11.452 -6.679 1.488 1.00 88.06 200 LEU A C 1
ATOM 1605 O O . LEU A 1 200 ? 11.690 -7.733 0.902 1.00 88.06 200 LEU A O 1
ATOM 1609 N N . LEU A 1 201 ? 10.444 -6.568 2.352 1.00 89.81 201 LEU A N 1
ATOM 1610 C CA . LEU A 1 201 ? 9.536 -7.663 2.681 1.00 89.81 201 LEU A CA 1
ATOM 1611 C C . LEU A 1 201 ? 8.497 -7.928 1.588 1.00 89.81 201 LEU A C 1
ATOM 1613 O O . LEU A 1 201 ? 8.012 -9.062 1.482 1.00 89.81 201 LEU A O 1
ATOM 1617 N N . ALA A 1 202 ? 8.101 -6.911 0.825 1.00 92.81 202 ALA A N 1
ATOM 1618 C CA . ALA A 1 202 ? 7.089 -7.035 -0.216 1.00 92.81 202 ALA A CA 1
ATOM 1619 C C . ALA A 1 202 ? 7.637 -7.693 -1.486 1.00 92.81 202 ALA A C 1
ATOM 1621 O O . ALA A 1 202 ? 6.920 -8.467 -2.116 1.00 92.81 202 ALA A O 1
ATOM 1622 N N . ASN A 1 203 ? 8.901 -7.426 -1.823 1.00 91.88 203 ASN A N 1
ATOM 1623 C CA . ASN A 1 203 ? 9.461 -7.716 -3.139 1.00 91.88 203 ASN A CA 1
ATOM 1624 C C . ASN A 1 203 ? 10.478 -8.869 -3.132 1.00 91.88 203 ASN A C 1
ATOM 1626 O O . ASN A 1 203 ? 11.244 -9.030 -2.179 1.00 91.88 203 ASN A O 1
ATOM 1630 N N . PRO A 1 204 ? 10.608 -9.618 -4.243 1.00 86.62 204 PRO A N 1
ATOM 1631 C CA . PRO A 1 204 ? 11.821 -10.374 -4.521 1.00 86.62 204 PRO A CA 1
ATOM 1632 C C . PRO A 1 204 ? 13.046 -9.451 -4.514 1.00 86.62 204 PRO A C 1
ATOM 1634 O O . PRO A 1 204 ? 13.062 -8.414 -5.179 1.00 86.62 204 PRO A O 1
ATOM 1637 N N . ILE A 1 205 ? 14.114 -9.870 -3.831 1.00 79.38 205 ILE A N 1
ATOM 1638 C CA . ILE A 1 205 ? 15.329 -9.057 -3.652 1.00 79.38 205 ILE A CA 1
ATOM 1639 C C . ILE A 1 205 ? 15.960 -8.588 -4.973 1.00 79.38 205 ILE A C 1
ATOM 1641 O O . ILE A 1 205 ? 16.601 -7.541 -5.030 1.00 79.38 205 ILE A O 1
ATOM 1645 N N . T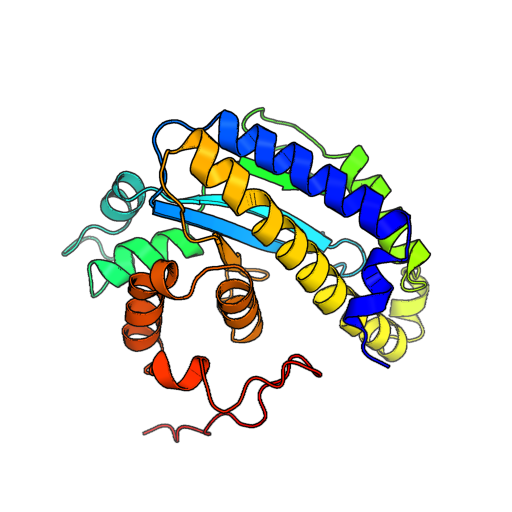HR A 1 206 ? 15.757 -9.346 -6.053 1.00 83.81 206 THR A N 1
ATOM 1646 C CA . THR A 1 206 ? 16.262 -9.030 -7.392 1.00 83.81 206 THR A CA 1
ATOM 1647 C C . THR A 1 206 ? 15.599 -7.801 -8.012 1.00 83.81 206 THR A C 1
ATOM 1649 O O . THR A 1 206 ? 16.244 -7.132 -8.814 1.00 83.81 206 THR A O 1
ATOM 1652 N N . LEU A 1 207 ? 14.349 -7.481 -7.649 1.00 87.81 207 LEU A N 1
ATOM 1653 C CA . LEU A 1 207 ? 13.635 -6.305 -8.169 1.00 87.81 207 LEU A CA 1
ATOM 1654 C C . LEU A 1 207 ? 14.121 -4.998 -7.540 1.00 87.81 207 LEU A C 1
ATOM 1656 O O . LEU A 1 207 ? 13.985 -3.934 -8.134 1.00 87.81 207 LEU A O 1
ATOM 1660 N N . LEU A 1 208 ? 14.719 -5.078 -6.353 1.00 86.88 208 LEU A N 1
ATOM 1661 C CA . LEU A 1 208 ? 15.139 -3.917 -5.575 1.00 86.88 208 LEU A CA 1
ATOM 1662 C C . LEU A 1 208 ? 16.604 -3.533 -5.796 1.00 86.88 208 LEU A C 1
ATOM 1664 O O . LEU A 1 208 ? 17.092 -2.624 -5.138 1.00 86.88 208 LEU A O 1
ATOM 1668 N N . LYS A 1 209 ? 17.317 -4.172 -6.732 1.00 83.69 209 LYS A N 1
ATOM 1669 C CA . LYS A 1 209 ? 18.744 -3.894 -6.955 1.00 83.69 209 LYS A CA 1
ATOM 1670 C C . LYS A 1 209 ? 19.015 -2.414 -7.259 1.00 83.69 209 LYS A C 1
ATOM 1672 O O . LYS A 1 209 ? 19.843 -1.803 -6.594 1.00 83.69 209 LYS A O 1
ATOM 1677 N N . GLY A 1 210 ? 18.301 -1.841 -8.232 1.00 81.44 210 GLY A N 1
ATOM 1678 C CA . GLY A 1 210 ? 18.480 -0.434 -8.611 1.00 81.44 210 GLY A CA 1
ATOM 1679 C C . GLY A 1 210 ? 18.078 0.531 -7.494 1.00 81.44 210 GLY A C 1
ATOM 1680 O O . GLY A 1 210 ? 18.713 1.564 -7.311 1.00 81.44 210 GLY A O 1
ATOM 1681 N N . TYR A 1 211 ? 17.064 0.161 -6.710 1.00 83.19 211 TYR A N 1
ATOM 1682 C CA . TYR A 1 211 ? 16.656 0.924 -5.538 1.00 83.19 211 TYR A CA 1
ATOM 1683 C C . TYR A 1 211 ? 17.726 0.884 -4.441 1.00 83.19 211 TYR A C 1
ATOM 1685 O O . TYR A 1 211 ? 18.121 1.923 -3.931 1.00 83.19 211 TYR A O 1
ATOM 1693 N N . GLY A 1 212 ? 18.279 -0.294 -4.143 1.00 81.12 212 GLY A N 1
ATOM 1694 C CA . GLY A 1 212 ? 19.370 -0.471 -3.187 1.00 81.12 212 GLY A CA 1
ATOM 1695 C C . GLY A 1 212 ? 20.647 0.283 -3.559 1.00 81.12 212 GLY A C 1
ATOM 1696 O O . GLY A 1 212 ? 21.322 0.819 -2.683 1.00 81.12 212 GLY A O 1
ATOM 1697 N N . GLU A 1 213 ? 20.966 0.372 -4.852 1.00 81.75 213 GLU A N 1
ATOM 1698 C CA . GLU A 1 213 ? 22.069 1.205 -5.348 1.00 81.75 213 GLU A CA 1
ATOM 1699 C C . GLU A 1 213 ? 21.821 2.693 -5.063 1.00 81.75 213 GLU A C 1
ATOM 1701 O O . GLU A 1 213 ? 22.726 3.368 -4.574 1.00 81.75 213 GLU A O 1
ATOM 1706 N N . PHE A 1 214 ? 20.592 3.175 -5.269 1.00 80.88 214 PHE A N 1
ATOM 1707 C CA . PHE A 1 214 ? 20.187 4.532 -4.898 1.00 80.88 214 PHE A CA 1
ATOM 1708 C C . PHE A 1 214 ? 20.276 4.783 -3.384 1.00 80.88 214 PHE A C 1
ATOM 1710 O O . PHE A 1 214 ? 20.807 5.815 -2.973 1.00 80.88 214 PHE A O 1
ATOM 1717 N N . LEU A 1 215 ? 19.851 3.830 -2.544 1.00 78.81 215 LEU A N 1
ATOM 1718 C CA . LEU A 1 215 ? 19.965 3.963 -1.081 1.00 78.81 215 LEU A CA 1
ATOM 1719 C C . LEU A 1 215 ? 21.416 4.099 -0.631 1.00 78.81 215 LEU A C 1
ATOM 1721 O O . LEU A 1 215 ? 21.735 4.895 0.252 1.00 78.81 215 LEU A O 1
ATOM 1725 N N . ARG A 1 216 ? 22.311 3.346 -1.269 1.00 76.88 216 ARG A N 1
ATOM 1726 C CA . ARG A 1 216 ? 23.743 3.434 -1.004 1.00 76.88 216 ARG A CA 1
ATOM 1727 C C . ARG A 1 216 ? 24.314 4.790 -1.410 1.00 76.88 216 ARG A C 1
ATOM 1729 O O . ARG A 1 216 ? 25.126 5.331 -0.668 1.00 76.88 216 ARG A O 1
ATOM 1736 N N . GLU A 1 217 ? 23.906 5.334 -2.556 1.00 76.75 217 GLU A N 1
ATOM 1737 C CA . GLU A 1 217 ? 24.361 6.652 -3.025 1.00 76.75 217 GLU A CA 1
ATOM 1738 C C . GLU A 1 217 ? 23.882 7.791 -2.116 1.00 76.75 217 GLU A C 1
ATOM 1740 O O . GLU A 1 217 ? 24.680 8.652 -1.752 1.00 76.75 217 GLU A O 1
ATOM 1745 N N . MET A 1 218 ? 22.610 7.777 -1.710 1.00 71.81 218 MET A N 1
ATOM 1746 C CA . MET A 1 218 ? 22.014 8.875 -0.941 1.00 71.81 218 MET A CA 1
ATOM 1747 C C . MET A 1 218 ? 22.300 8.808 0.556 1.00 71.81 218 MET A C 1
ATOM 1749 O O . MET A 1 218 ? 22.500 9.838 1.196 1.00 71.81 218 MET A O 1
ATOM 1753 N N . CYS A 1 219 ? 22.289 7.605 1.128 1.00 68.44 219 CYS A N 1
ATOM 1754 C CA . CYS A 1 219 ? 22.341 7.414 2.575 1.00 68.44 219 CYS A CA 1
ATOM 1755 C C . CYS A 1 219 ? 23.672 6.812 3.046 1.00 68.44 219 CYS A C 1
ATOM 1757 O O . CYS A 1 219 ? 23.878 6.665 4.247 1.00 68.44 219 CYS A O 1
ATOM 1759 N N . GLY A 1 220 ? 24.568 6.431 2.127 1.00 65.62 220 GLY A N 1
ATOM 1760 C CA . GLY A 1 220 ? 25.829 5.766 2.468 1.00 65.62 220 GLY A CA 1
ATOM 1761 C C . GLY A 1 220 ? 25.645 4.370 3.072 1.00 65.62 220 GLY A C 1
ATOM 1762 O O . GLY A 1 220 ? 26.575 3.841 3.677 1.00 65.62 220 GLY A O 1
ATOM 1763 N N . VAL A 1 221 ? 24.456 3.770 2.941 1.00 61.00 221 VAL A N 1
ATOM 1764 C CA . VAL A 1 221 ? 24.140 2.471 3.545 1.00 61.00 221 VAL A CA 1
ATOM 1765 C C . VAL A 1 221 ? 24.321 1.357 2.516 1.00 61.00 221 VAL A C 1
ATOM 1767 O O . VAL A 1 221 ? 23.709 1.375 1.450 1.00 61.00 221 VAL A O 1
ATOM 1770 N N . GLU A 1 222 ? 25.155 0.359 2.815 1.00 57.59 222 GLU A N 1
ATOM 1771 C CA . GLU A 1 222 ? 25.319 -0.784 1.914 1.00 57.59 222 GLU A CA 1
ATOM 1772 C C . GLU A 1 222 ? 24.098 -1.710 1.965 1.00 57.59 222 GLU A C 1
ATOM 1774 O O . GLU A 1 222 ? 23.750 -2.258 3.009 1.00 57.59 222 GLU A O 1
ATOM 1779 N N . TYR A 1 223 ? 23.468 -1.916 0.806 1.00 52.69 223 TYR A N 1
ATOM 1780 C CA . TYR A 1 223 ? 22.286 -2.765 0.620 1.00 52.69 223 TYR A CA 1
ATOM 1781 C C . TYR A 1 223 ? 22.444 -4.187 1.193 1.00 52.69 223 TYR A C 1
ATOM 1783 O O . TYR A 1 223 ? 21.490 -4.771 1.699 1.00 52.69 223 TYR A O 1
ATOM 1791 N N . GLU A 1 224 ? 23.658 -4.738 1.173 1.00 53.44 224 GLU A N 1
ATOM 1792 C CA . GLU A 1 224 ? 23.970 -6.072 1.705 1.00 53.44 224 GLU A CA 1
ATOM 1793 C C . GLU A 1 224 ? 23.851 -6.145 3.240 1.00 53.44 224 GLU A C 1
ATOM 1795 O O . GLU A 1 224 ? 23.518 -7.204 3.778 1.00 53.44 224 GLU A O 1
ATOM 1800 N N . ASN A 1 225 ? 24.009 -5.015 3.942 1.00 51.88 225 ASN A N 1
ATOM 1801 C CA . ASN A 1 225 ? 23.852 -4.927 5.397 1.00 51.88 225 ASN A CA 1
ATOM 1802 C C . ASN A 1 225 ? 22.378 -4.884 5.835 1.00 51.88 225 ASN A C 1
ATOM 1804 O O . ASN A 1 225 ? 22.060 -5.331 6.934 1.00 51.88 225 ASN A O 1
ATOM 1808 N N . PHE A 1 226 ? 21.458 -4.438 4.970 1.00 52.78 226 PHE A N 1
ATOM 1809 C CA . PHE A 1 226 ? 20.015 -4.481 5.254 1.00 52.78 226 PHE A CA 1
ATOM 1810 C C . PHE A 1 226 ? 19.446 -5.904 5.244 1.00 52.78 226 PHE A C 1
ATOM 1812 O O . PHE A 1 226 ? 18.458 -6.193 5.913 1.00 52.78 226 PHE A O 1
ATOM 1819 N N . VAL A 1 227 ? 20.041 -6.800 4.453 1.00 48.72 227 VAL A N 1
ATOM 1820 C CA . VAL A 1 227 ? 19.403 -8.069 4.075 1.00 48.72 227 VAL A CA 1
ATOM 1821 C C . VAL A 1 2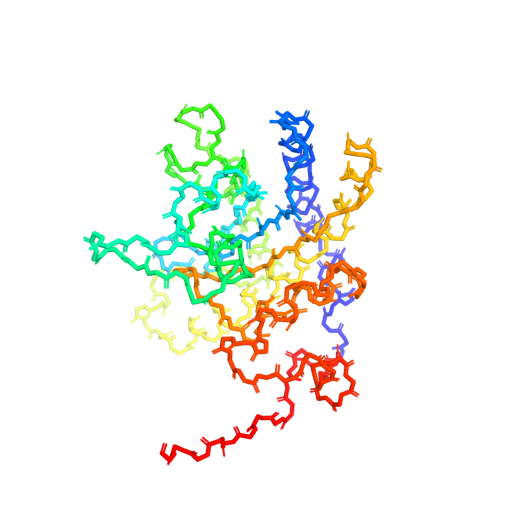27 ? 19.663 -9.188 5.092 1.00 48.72 227 VAL A C 1
ATOM 1823 O O . VAL A 1 227 ? 18.916 -10.167 5.097 1.00 48.72 227 VAL A O 1
ATOM 1826 N N . MET A 1 228 ? 20.689 -9.093 5.952 1.00 42.53 228 MET A N 1
ATOM 1827 C CA . MET A 1 228 ? 21.196 -10.300 6.631 1.00 42.53 228 MET A CA 1
ATOM 1828 C C . MET A 1 228 ? 21.545 -10.218 8.122 1.00 42.53 228 MET A C 1
ATOM 1830 O O . MET A 1 228 ? 21.691 -11.296 8.696 1.00 42.53 228 MET A O 1
ATOM 1834 N N . GLN A 1 229 ? 21.701 -9.055 8.772 1.00 42.72 229 GLN A N 1
ATOM 1835 C CA . GLN A 1 229 ? 22.255 -9.057 10.145 1.00 42.72 229 GLN A CA 1
ATOM 1836 C C . GLN A 1 229 ? 21.367 -8.488 11.258 1.00 42.72 229 GLN A C 1
ATOM 1838 O O . GLN A 1 229 ? 21.463 -9.005 12.366 1.00 42.72 229 GLN A O 1
ATOM 1843 N N . ASP A 1 230 ? 20.451 -7.551 10.989 1.00 45.19 230 ASP A N 1
ATOM 1844 C CA . ASP A 1 230 ? 19.780 -6.827 12.088 1.00 45.19 230 ASP A CA 1
ATOM 1845 C C . ASP A 1 230 ? 18.254 -6.707 11.997 1.00 45.19 230 ASP A C 1
ATOM 1847 O O . ASP A 1 230 ? 17.653 -6.142 12.905 1.00 45.19 230 ASP A O 1
ATOM 1851 N N . PHE A 1 231 ? 17.599 -7.232 10.954 1.00 45.25 231 PHE A N 1
ATOM 1852 C CA . PHE A 1 231 ? 16.133 -7.215 10.902 1.00 45.25 231 PHE A CA 1
ATOM 1853 C C . PHE A 1 231 ? 15.558 -8.358 11.744 1.00 45.25 231 PHE A C 1
ATOM 1855 O O . PHE A 1 231 ? 15.499 -9.515 11.303 1.00 45.25 231 PHE A O 1
ATOM 1862 N N . ASP A 1 232 ? 15.120 -8.033 12.960 1.00 52.97 232 ASP A N 1
ATOM 1863 C CA . ASP A 1 232 ? 14.355 -8.954 13.786 1.00 52.97 232 ASP A CA 1
ATOM 1864 C C . ASP A 1 232 ? 12.970 -9.152 13.161 1.00 52.97 232 ASP A C 1
ATOM 1866 O O . ASP A 1 232 ? 12.054 -8.350 13.336 1.00 52.97 232 ASP A O 1
ATOM 1870 N N . LYS A 1 233 ? 12.815 -10.253 12.422 1.00 44.31 233 LYS A N 1
ATOM 1871 C CA . LYS A 1 233 ? 11.547 -10.633 11.785 1.00 44.31 233 LYS A CA 1
ATOM 1872 C C . LYS A 1 233 ? 10.416 -10.893 12.782 1.00 44.31 233 LYS A C 1
ATOM 1874 O O . LYS A 1 233 ? 9.263 -10.880 12.362 1.00 44.31 233 LYS A O 1
ATOM 1879 N N . GLU A 1 234 ? 10.718 -11.188 14.046 1.00 41.38 234 GLU A N 1
ATOM 1880 C CA . GLU A 1 234 ? 9.696 -11.434 15.069 1.00 41.38 234 GLU A CA 1
ATOM 1881 C C . GLU A 1 234 ? 9.193 -10.130 15.694 1.00 41.38 234 GLU A C 1
ATOM 1883 O O . GLU A 1 234 ? 8.018 -10.050 16.053 1.00 41.38 234 GLU A O 1
ATOM 1888 N N . ASN A 1 235 ? 10.045 -9.103 15.773 1.00 43.09 235 ASN A N 1
ATOM 1889 C CA . ASN A 1 235 ? 9.720 -7.827 16.416 1.00 43.09 235 ASN A CA 1
ATOM 1890 C C . ASN A 1 235 ? 9.605 -6.635 15.455 1.00 43.09 235 ASN A C 1
ATOM 1892 O O . ASN A 1 235 ? 9.222 -5.558 15.898 1.00 43.09 235 ASN A O 1
ATOM 1896 N N . TYR A 1 236 ? 9.903 -6.811 14.163 1.00 44.84 236 TYR A N 1
ATOM 1897 C CA . TYR A 1 236 ? 9.952 -5.737 13.159 1.00 44.84 236 TYR A CA 1
ATOM 1898 C C . TYR A 1 236 ? 10.874 -4.571 13.561 1.00 44.84 236 TYR A C 1
ATOM 1900 O O . TYR A 1 236 ? 10.660 -3.425 13.182 1.00 44.84 236 TYR A O 1
ATOM 1908 N N . THR A 1 237 ? 11.927 -4.857 14.328 1.00 39.59 237 THR A N 1
ATOM 1909 C CA . THR A 1 237 ? 12.875 -3.854 14.832 1.00 39.59 237 THR A CA 1
ATOM 1910 C C . THR A 1 237 ? 14.284 -4.124 14.326 1.00 39.59 237 THR A C 1
ATOM 1912 O O . THR A 1 237 ? 14.684 -5.283 14.205 1.00 39.59 237 THR A O 1
ATOM 1915 N N . TYR A 1 238 ? 15.064 -3.062 14.115 1.00 43.28 238 TYR A N 1
ATOM 1916 C CA . TYR A 1 238 ? 16.514 -3.169 13.936 1.00 43.28 238 TYR A CA 1
ATOM 1917 C C . TYR A 1 238 ? 17.222 -3.104 15.291 1.00 43.28 238 TYR A C 1
ATOM 1919 O O . TYR A 1 238 ? 16.984 -2.181 16.070 1.00 43.28 238 TYR A O 1
ATOM 1927 N N . THR A 1 239 ? 18.104 -4.062 15.584 1.00 37.97 239 THR A N 1
ATOM 1928 C CA . THR A 1 239 ? 18.810 -4.136 16.879 1.00 37.97 239 THR A CA 1
ATOM 1929 C C . THR A 1 239 ? 19.948 -3.136 17.043 1.00 37.97 239 THR A C 1
ATOM 1931 O O . THR A 1 239 ? 20.354 -2.860 18.172 1.00 37.97 239 THR A O 1
ATOM 1934 N N . SER A 1 240 ? 20.453 -2.541 15.965 1.00 34.41 240 SER A N 1
ATOM 1935 C CA . SER A 1 240 ? 21.360 -1.403 16.064 1.00 34.41 240 SER A CA 1
ATOM 1936 C C . SER A 1 240 ? 21.408 -0.621 14.758 1.00 34.41 240 SER A C 1
ATOM 1938 O O . SER A 1 240 ? 21.410 -1.205 13.679 1.00 34.41 240 SER A O 1
ATOM 1940 N N . PHE A 1 241 ? 21.480 0.706 14.858 1.00 39.72 241 PHE A N 1
ATOM 1941 C CA . PHE A 1 241 ? 22.102 1.501 13.811 1.00 39.72 241 PHE A CA 1
ATOM 1942 C C . PHE A 1 241 ? 23.330 2.172 14.402 1.00 39.72 241 PHE A C 1
ATOM 1944 O O . PHE A 1 241 ? 23.281 2.741 15.498 1.00 39.72 241 PHE A O 1
ATOM 1951 N N . CYS A 1 242 ? 24.439 2.074 13.672 1.00 33.41 242 CYS A N 1
ATOM 1952 C CA . CYS A 1 242 ? 25.643 2.830 13.944 1.00 33.41 242 CYS A CA 1
ATOM 1953 C C . CYS A 1 242 ? 25.274 4.308 14.088 1.00 33.41 242 CYS A C 1
ATOM 1955 O O . CYS A 1 242 ? 24.781 4.931 13.147 1.00 33.41 242 CYS A O 1
ATOM 1957 N N . GLN A 1 243 ? 25.567 4.874 15.258 1.00 32.53 243 GLN A N 1
ATOM 1958 C CA . GLN A 1 243 ? 25.871 6.292 15.372 1.00 32.53 243 GLN A CA 1
ATOM 1959 C C . GLN A 1 243 ? 27.095 6.542 14.486 1.00 32.53 243 GLN A C 1
ATOM 1961 O O . GLN A 1 243 ? 28.234 6.394 14.922 1.00 32.53 243 GLN A O 1
ATOM 1966 N N . GLY A 1 244 ? 26.861 6.819 13.205 1.00 29.88 244 GLY A N 1
ATOM 1967 C CA . GLY A 1 244 ? 27.880 7.373 12.333 1.00 29.88 244 GLY A CA 1
ATOM 1968 C C . GLY A 1 244 ? 28.194 8.759 12.862 1.00 29.88 244 GLY A C 1
ATOM 1969 O O . GLY A 1 244 ? 27.377 9.669 12.731 1.00 29.88 244 GLY A O 1
ATOM 1970 N N . GLU A 1 245 ? 29.330 8.885 13.542 1.00 30.58 245 GLU A N 1
ATOM 1971 C CA . GLU A 1 245 ? 29.854 10.163 13.993 1.00 30.58 245 GLU A CA 1
ATOM 1972 C C . GLU A 1 245 ? 29.886 11.136 12.813 1.00 30.58 245 GLU A C 1
ATOM 1974 O O . GLU A 1 245 ? 30.467 10.868 11.761 1.00 30.58 245 GLU A O 1
ATOM 1979 N N . SER A 1 246 ? 29.233 12.277 13.002 1.00 29.42 246 SER A N 1
ATOM 1980 C CA . SER A 1 246 ? 29.407 13.449 12.162 1.00 29.42 246 SER A CA 1
ATOM 1981 C C . SER A 1 246 ? 30.885 13.850 12.164 1.00 29.42 246 SER A C 1
ATOM 1983 O O . SER A 1 246 ? 31.419 14.232 13.212 1.00 29.42 246 SER A O 1
ATOM 1985 N N . HIS A 1 247 ? 31.524 13.785 10.999 1.00 31.17 247 HIS A N 1
ATOM 1986 C CA . HIS A 1 247 ? 32.783 14.468 10.714 1.00 31.17 247 HIS A CA 1
ATOM 1987 C C . HIS A 1 247 ? 32.546 15.579 9.697 1.00 31.17 247 HIS A C 1
ATOM 1989 O O . HIS A 1 247 ? 31.854 15.315 8.688 1.00 31.17 247 HIS A O 1
#

Radius of gyration: 18.77 Å; chains: 1; bounding box: 50×41×49 Å

Secondary structure (DSSP, 8-state):
--THHHHTTSHHHHHHHHHHHHHHHHHHHT--S--SEEEEEEEEETTEEEEEEEEEEEE-HHHHHHHS-TT-TTSS---SSHHHHHHHHHHHS-EEEEEES--STTSSBSSTT---HHHHHHHHHHHHHTT----HHHHHH-HHHHHHHHHHHHHHHHHHHHHHHHHHHHHHHHHHSS---EEEE-GGG---HHHHHHHHHHS-GGGGHHHHHHHHHHH---HHHHHHSSEETTTTEES--------

pLDDT: mean 79.35, std 18.83, range [29.42, 98.19]

Sequence (247 aa):
MNPVTDLFSIPATIELANYMFAAFAQAIHHLPPAPYALAFDISNEEDDLRRPVVRLFANYETYAISKYPENDRSGKWRASSHLEAIWGSAIWEMRTLATIGNQYAGEGSFDGDYVDKKGMALRKKWVQALGLWYEDELKNTNFDQAFEIDGKIIPLFDDLCLSVARRLHPVVIEHFQTDLPILFFGCEGNFDMETISLALLANPITLLKGYGEFLREMCGVEYENFVMQDFDKENYTYTSFCQGESH